Protein AF-A0A963YZI9-F1 (afdb_monomer)

Secondary structure (DSSP, 8-state):
--HHHHHHHHHHHHHHHHHHHHHHHHHGGG---TTHHHHHHHHHHHHHHHHHHHHHHHHHHHHSPPPPHHHHHHHHHHHHHHHHHHHHHHHHH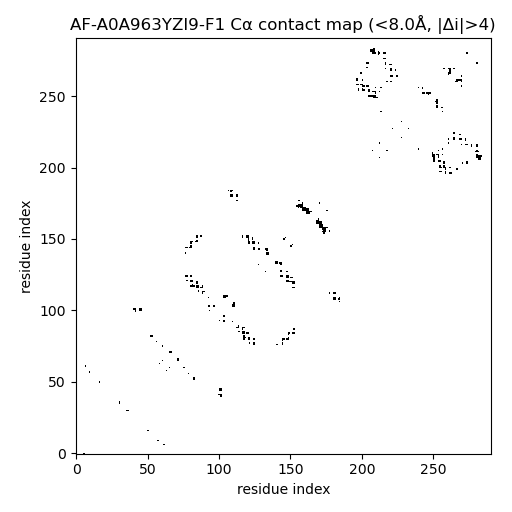HHH-TT-GGGGGT-HHHHHHHHHHHHHHHHHHHHHHHTTTTTTSTTHHHHHHHHHHHHHHHHHT---EEEEETTEEEEESHHHHHHHHHHHHHHHHHHHHHHHHHHHHHHHSTTB-HHHHHHHHHHHHHHT-S---HHHHHHHHHHHHHHHTT-S-HHHHHHHHHHHHHHHH-HHHHHHHHHHHGGGGBPPPPPPTT-

pLDDT: mean 76.24, std 16.88, range [42.25, 95.94]

Structure (mmCIF, N/CA/C/O backbone):
data_AF-A0A963YZI9-F1
#
_entry.id   AF-A0A963YZI9-F1
#
loop_
_atom_site.group_PDB
_atom_site.id
_atom_site.type_symbol
_atom_site.label_atom_id
_atom_site.label_alt_id
_atom_site.label_comp_id
_atom_site.label_asym_id
_atom_site.label_entity_id
_atom_site.label_seq_id
_atom_site.pdbx_PDB_ins_code
_atom_site.Cartn_x
_atom_site.Cartn_y
_atom_site.Cartn_z
_atom_site.occupancy
_atom_site.B_iso_or_equiv
_atom_site.auth_seq_id
_atom_site.auth_comp_id
_atom_site.auth_asym_id
_atom_site.auth_atom_id
_atom_site.pdbx_PDB_model_num
ATOM 1 N N . MET A 1 1 ? 23.535 -21.291 -26.832 1.00 52.25 1 MET A N 1
ATOM 2 C CA . MET A 1 1 ? 22.610 -22.243 -26.197 1.00 52.25 1 MET A CA 1
ATOM 3 C C . MET A 1 1 ? 21.607 -22.722 -27.226 1.00 52.25 1 MET A C 1
ATOM 5 O O . MET A 1 1 ? 21.066 -21.888 -27.944 1.00 52.25 1 MET A O 1
ATOM 9 N N . THR A 1 2 ? 21.396 -24.029 -27.349 1.00 63.41 2 THR A N 1
ATOM 10 C CA . THR A 1 2 ? 20.348 -24.576 -28.233 1.00 63.41 2 THR A CA 1
ATOM 11 C C . THR A 1 2 ? 18.959 -24.310 -27.634 1.00 63.41 2 THR A C 1
ATOM 13 O O . THR A 1 2 ? 18.832 -24.149 -26.420 1.00 63.41 2 THR A O 1
ATOM 16 N N . ASN A 1 3 ? 17.896 -24.283 -28.451 1.00 44.56 3 ASN A N 1
ATOM 17 C CA . ASN A 1 3 ? 16.508 -24.136 -27.964 1.00 44.56 3 ASN A CA 1
ATOM 18 C C . ASN A 1 3 ? 16.159 -25.162 -26.865 1.00 44.56 3 ASN A C 1
ATOM 20 O O . ASN A 1 3 ? 15.345 -24.889 -25.986 1.00 44.56 3 ASN A O 1
ATOM 24 N N . PHE A 1 4 ? 16.827 -26.318 -26.885 1.00 45.19 4 PHE A N 1
ATOM 25 C CA . PHE A 1 4 ? 16.718 -27.362 -25.875 1.00 45.19 4 PHE A CA 1
ATOM 26 C C . PHE A 1 4 ? 17.306 -26.956 -24.513 1.00 45.19 4 PHE A C 1
ATOM 28 O O . PHE A 1 4 ? 16.695 -27.223 -23.485 1.00 45.19 4 PHE A O 1
ATOM 35 N N . GLU A 1 5 ? 18.445 -26.263 -24.481 1.00 44.66 5 GLU A N 1
ATOM 36 C CA . GLU A 1 5 ? 19.080 -25.808 -23.232 1.00 44.66 5 GLU A CA 1
ATOM 37 C C . GLU A 1 5 ? 18.275 -24.695 -22.551 1.00 44.66 5 GLU A C 1
ATOM 39 O O . GLU A 1 5 ? 18.175 -24.663 -21.326 1.00 44.66 5 GLU A O 1
ATOM 44 N N . ILE A 1 6 ? 17.640 -23.825 -23.343 1.00 47.59 6 ILE A N 1
ATOM 45 C CA . ILE A 1 6 ? 16.744 -22.773 -22.840 1.00 47.59 6 ILE A CA 1
ATOM 46 C C . ILE A 1 6 ? 15.467 -23.399 -22.263 1.00 47.59 6 ILE A C 1
ATOM 48 O O . ILE A 1 6 ? 15.043 -23.041 -21.163 1.00 47.59 6 ILE A O 1
ATOM 52 N N . ALA A 1 7 ? 14.887 -24.383 -22.958 1.00 44.69 7 ALA A N 1
ATOM 53 C CA . ALA A 1 7 ? 13.736 -25.134 -22.462 1.00 44.69 7 ALA A CA 1
ATOM 54 C C . ALA A 1 7 ? 14.075 -25.932 -21.189 1.00 44.69 7 ALA A C 1
ATOM 56 O O . ALA A 1 7 ? 13.297 -25.933 -20.238 1.00 44.69 7 ALA A O 1
ATOM 57 N N . ALA A 1 8 ? 15.255 -26.553 -21.127 1.00 46.53 8 ALA A N 1
ATOM 58 C CA . ALA A 1 8 ? 15.715 -27.290 -19.953 1.00 46.53 8 ALA A CA 1
ATOM 59 C C . ALA A 1 8 ? 15.934 -26.370 -18.742 1.00 46.53 8 ALA A C 1
ATOM 61 O O . ALA A 1 8 ? 15.508 -26.708 -17.639 1.00 46.53 8 ALA A O 1
ATOM 62 N N . ALA A 1 9 ? 16.521 -25.185 -18.939 1.00 47.72 9 ALA A N 1
ATOM 63 C CA . ALA A 1 9 ? 16.686 -24.189 -17.880 1.00 47.72 9 ALA A CA 1
ATOM 64 C C . ALA A 1 9 ? 15.335 -23.656 -17.368 1.00 47.72 9 ALA A C 1
ATOM 66 O O . ALA A 1 9 ? 15.150 -23.500 -16.161 1.00 47.72 9 ALA A O 1
ATOM 67 N N . ALA A 1 10 ? 14.368 -23.446 -18.266 1.00 46.09 10 ALA A N 1
ATOM 68 C CA . ALA A 1 10 ? 13.007 -23.043 -17.915 1.00 46.09 10 ALA A CA 1
ATOM 69 C C . ALA A 1 10 ? 12.256 -24.128 -17.123 1.00 46.09 10 ALA A C 1
ATOM 71 O O . ALA A 1 10 ? 11.628 -23.830 -16.106 1.00 46.09 10 ALA A O 1
ATOM 72 N N . VAL A 1 11 ? 12.363 -25.395 -17.537 1.00 48.44 11 VAL A N 1
ATOM 73 C CA . VAL A 1 11 ? 11.791 -26.540 -16.808 1.00 48.44 11 VAL A CA 1
ATOM 74 C C . VAL A 1 11 ? 12.465 -26.706 -15.445 1.00 48.44 11 VAL A C 1
ATOM 76 O O . VAL A 1 11 ? 11.791 -26.967 -14.454 1.00 48.44 11 VAL A O 1
ATOM 79 N N . PHE A 1 12 ? 13.776 -26.499 -15.355 1.00 49.84 12 PHE A N 1
ATOM 80 C CA . PHE A 1 12 ? 14.505 -26.574 -14.092 1.00 49.84 12 PHE A CA 1
ATOM 81 C C . PHE A 1 12 ? 14.093 -25.457 -13.121 1.00 49.84 12 PHE A C 1
ATOM 83 O O . PHE A 1 12 ? 13.825 -25.725 -11.950 1.00 49.84 12 PHE A O 1
ATOM 90 N N . ALA A 1 13 ? 13.939 -24.224 -13.612 1.00 50.06 13 ALA A N 1
ATOM 91 C CA . ALA A 1 13 ? 13.401 -23.110 -12.834 1.00 50.06 13 ALA A CA 1
ATOM 92 C C . ALA A 1 13 ? 11.950 -23.368 -12.377 1.00 50.06 13 ALA A C 1
ATOM 94 O O . ALA A 1 13 ? 11.611 -23.081 -11.228 1.00 50.06 13 ALA A O 1
ATOM 95 N N . PHE A 1 14 ? 11.116 -23.979 -13.231 1.00 50.28 14 PHE A N 1
ATOM 96 C CA . PHE A 1 14 ? 9.763 -24.425 -12.879 1.00 50.28 14 PHE A CA 1
ATOM 97 C C . PHE A 1 14 ? 9.775 -25.481 -11.770 1.00 50.28 14 PHE A C 1
ATOM 99 O O . PHE A 1 14 ? 9.027 -25.356 -10.804 1.00 50.28 14 PHE A O 1
ATOM 106 N N . LEU A 1 15 ? 10.645 -26.490 -11.862 1.00 51.47 15 LEU A N 1
ATOM 107 C CA . LEU A 1 15 ? 10.755 -27.542 -10.851 1.00 51.47 15 LEU A CA 1
ATOM 108 C C . LEU A 1 15 ? 11.268 -27.001 -9.512 1.00 51.47 15 LEU A C 1
ATOM 110 O O . LEU A 1 15 ? 10.784 -27.435 -8.472 1.00 51.47 15 LEU A O 1
ATOM 114 N N . ILE A 1 16 ? 12.174 -26.018 -9.518 1.00 56.56 16 ILE A N 1
ATOM 115 C CA . ILE A 1 16 ? 12.614 -25.320 -8.299 1.00 56.56 16 ILE A CA 1
ATOM 116 C C . ILE A 1 16 ? 11.468 -24.500 -7.699 1.00 56.56 16 ILE A C 1
ATOM 118 O O . ILE A 1 16 ? 11.222 -24.596 -6.499 1.00 56.56 16 ILE A O 1
ATOM 122 N N . GLY A 1 17 ? 10.736 -23.731 -8.512 1.00 51.78 17 GLY A N 1
ATOM 123 C CA . GLY A 1 17 ? 9.579 -22.956 -8.054 1.00 51.78 17 GLY A CA 1
ATOM 124 C C . GLY A 1 17 ? 8.466 -23.843 -7.488 1.00 51.78 17 GLY A C 1
ATOM 125 O O . GLY A 1 17 ? 7.941 -23.570 -6.409 1.00 51.78 17 GLY A O 1
ATOM 126 N N . LEU A 1 18 ? 8.165 -24.955 -8.163 1.00 48.81 18 LEU A N 1
ATOM 127 C CA . LEU A 1 18 ? 7.199 -25.957 -7.720 1.00 48.81 18 LEU A CA 1
ATOM 128 C C . LEU A 1 18 ? 7.673 -26.676 -6.452 1.00 48.81 18 LEU A C 1
ATOM 130 O O . LEU A 1 18 ? 6.875 -26.918 -5.553 1.00 48.81 18 LEU A O 1
ATOM 134 N N . TRP A 1 19 ? 8.965 -26.986 -6.336 1.00 56.91 19 TRP A N 1
ATOM 135 C CA . TRP A 1 19 ? 9.535 -27.587 -5.132 1.00 56.91 19 TRP A CA 1
ATOM 136 C C . TRP A 1 19 ? 9.486 -26.625 -3.942 1.00 56.91 19 TRP A C 1
ATOM 138 O O . TRP A 1 19 ? 9.043 -27.023 -2.869 1.00 56.91 19 TRP A O 1
ATOM 148 N N . LEU A 1 20 ? 9.837 -25.349 -4.125 1.00 54.56 20 LEU A N 1
ATOM 149 C CA . LEU A 1 20 ? 9.702 -24.315 -3.092 1.00 54.56 20 LEU A CA 1
ATOM 150 C C . LEU A 1 20 ? 8.236 -24.127 -2.672 1.00 54.56 20 LEU A C 1
ATOM 152 O O . LEU A 1 20 ? 7.949 -24.020 -1.479 1.00 54.56 20 LEU A O 1
ATOM 156 N N . PHE A 1 21 ? 7.304 -24.172 -3.628 1.00 52.94 21 PHE A N 1
ATOM 157 C CA . PHE A 1 21 ? 5.864 -24.160 -3.373 1.00 52.94 21 PHE A CA 1
ATOM 158 C C . PHE A 1 21 ? 5.408 -25.387 -2.569 1.00 52.94 21 PHE A C 1
ATOM 160 O O . PHE A 1 21 ? 4.720 -25.244 -1.562 1.00 52.94 21 PHE A O 1
ATOM 167 N N . LEU A 1 22 ? 5.833 -26.593 -2.953 1.00 51.97 22 LEU A N 1
ATOM 168 C CA . LEU A 1 22 ? 5.475 -27.836 -2.265 1.00 51.97 22 LEU A CA 1
ATOM 169 C C . LEU A 1 22 ? 6.119 -27.945 -0.876 1.00 51.97 22 LEU A C 1
ATOM 171 O O . LEU A 1 22 ? 5.493 -28.455 0.049 1.00 51.97 22 LEU A O 1
ATOM 175 N N . VAL A 1 23 ? 7.339 -27.437 -0.689 1.00 56.25 23 VAL A N 1
ATOM 176 C CA . VAL A 1 23 ? 8.009 -27.347 0.619 1.00 56.25 23 VAL A CA 1
ATOM 177 C C . VAL A 1 23 ? 7.305 -26.329 1.521 1.00 56.25 23 VAL A C 1
ATOM 179 O O . VAL A 1 23 ? 7.098 -26.605 2.705 1.00 56.25 23 VAL A O 1
ATOM 182 N N . SER A 1 24 ? 6.867 -25.196 0.965 1.00 50.25 24 SER A N 1
ATOM 183 C CA . SER A 1 24 ? 6.023 -24.217 1.662 1.00 50.25 24 SER A CA 1
ATOM 184 C C . SER A 1 24 ? 4.669 -24.828 2.062 1.00 50.25 24 SER A C 1
ATOM 186 O O . SER A 1 24 ? 4.262 -24.727 3.218 1.00 50.25 24 SER A O 1
ATOM 188 N N . MET A 1 25 ? 4.039 -25.590 1.161 1.00 44.94 25 MET A N 1
ATOM 189 C CA . MET A 1 25 ? 2.805 -26.345 1.416 1.00 44.94 25 MET A CA 1
ATOM 190 C C . MET A 1 25 ? 2.993 -27.495 2.416 1.00 44.94 25 MET A C 1
ATOM 192 O O . MET A 1 25 ? 2.074 -27.820 3.154 1.00 44.94 25 MET A O 1
ATOM 196 N N . ARG A 1 26 ? 4.169 -28.125 2.506 1.00 46.69 26 ARG A N 1
ATOM 197 C CA . ARG A 1 26 ? 4.417 -29.191 3.495 1.00 46.69 26 ARG A CA 1
ATOM 198 C C . ARG A 1 26 ? 4.630 -28.631 4.904 1.00 46.69 26 ARG A C 1
ATOM 200 O O . ARG A 1 26 ? 4.239 -29.278 5.872 1.00 46.69 26 ARG A O 1
ATOM 207 N N . ARG A 1 27 ? 5.178 -27.414 5.028 1.00 49.16 27 ARG A N 1
ATOM 208 C CA . ARG A 1 27 ? 5.215 -26.655 6.297 1.00 49.16 27 ARG A CA 1
ATOM 209 C C . ARG A 1 27 ? 3.819 -26.226 6.781 1.00 49.16 27 ARG A C 1
ATOM 211 O O . ARG A 1 27 ? 3.637 -26.032 7.977 1.00 49.16 27 ARG A O 1
ATOM 218 N N . TRP A 1 28 ? 2.832 -26.168 5.884 1.00 43.91 28 TRP A N 1
ATOM 219 C CA . TRP A 1 28 ? 1.429 -25.825 6.157 1.00 43.91 28 TRP A CA 1
ATOM 220 C C . TRP A 1 28 ? 0.705 -26.818 7.086 1.00 43.91 28 TRP A C 1
ATOM 222 O O . TRP A 1 28 ? -0.196 -26.422 7.815 1.00 43.91 28 TRP A O 1
ATOM 232 N N . HIS A 1 29 ? 1.101 -28.098 7.115 1.00 47.50 29 HIS A N 1
ATOM 233 C CA . HIS A 1 29 ? 0.463 -29.116 7.971 1.00 47.50 29 HIS A CA 1
ATOM 234 C C . HIS A 1 29 ? 0.835 -29.032 9.465 1.00 47.50 29 HIS A C 1
ATOM 236 O O . HIS A 1 29 ? 0.306 -29.806 10.258 1.00 47.50 29 HIS A O 1
ATOM 242 N N . GLY A 1 30 ? 1.712 -28.101 9.863 1.00 48.16 30 GLY A N 1
ATOM 243 C CA . GLY A 1 30 ? 2.109 -27.897 11.263 1.00 48.16 30 GLY A CA 1
ATOM 244 C C . GLY A 1 30 ? 1.609 -26.602 11.915 1.00 48.16 30 GLY A C 1
ATOM 245 O O . GLY A 1 30 ? 1.888 -26.393 13.090 1.00 48.16 30 GLY A O 1
ATOM 246 N N . MET A 1 31 ? 0.912 -25.723 11.186 1.00 47.91 31 MET A N 1
ATOM 247 C CA . MET A 1 31 ? 0.528 -24.389 11.674 1.00 47.91 31 MET A CA 1
ATOM 248 C C . MET A 1 31 ? -0.960 -24.341 12.036 1.00 47.91 31 MET A C 1
ATOM 250 O O . MET A 1 31 ? -1.825 -24.418 11.168 1.00 47.91 31 MET A O 1
ATOM 254 N N . THR A 1 32 ? -1.258 -24.222 13.331 1.00 48.47 32 THR A N 1
ATOM 255 C CA . THR A 1 32 ? -2.627 -24.190 13.880 1.00 48.47 32 THR A CA 1
ATOM 256 C C . THR A 1 32 ? -3.177 -22.780 14.105 1.00 48.47 32 THR A C 1
ATOM 258 O O . THR A 1 32 ? -4.309 -22.656 14.567 1.00 48.47 32 THR A O 1
ATOM 261 N N . ASP A 1 33 ? -2.410 -21.729 13.794 1.00 50.69 33 ASP A N 1
ATOM 262 C CA . ASP A 1 33 ? -2.781 -20.345 14.102 1.00 50.69 33 ASP A CA 1
ATOM 263 C C . ASP A 1 33 ? -3.121 -19.513 12.853 1.00 50.69 33 ASP A C 1
ATOM 265 O O . ASP A 1 33 ? -2.478 -19.610 11.805 1.00 50.69 33 ASP A O 1
ATOM 269 N N . ILE A 1 34 ? -4.183 -18.710 12.956 1.00 49.75 34 ILE A N 1
ATOM 270 C CA . ILE A 1 34 ? -4.850 -18.039 11.820 1.00 49.75 34 ILE A CA 1
ATOM 271 C C . ILE A 1 34 ? -4.047 -16.822 11.318 1.00 49.75 34 ILE A C 1
ATOM 273 O O . ILE A 1 34 ? -4.152 -16.457 10.142 1.00 49.75 34 ILE A O 1
ATOM 277 N N . ASP A 1 35 ? -3.194 -16.250 12.170 1.00 45.75 35 ASP A N 1
ATOM 278 C CA . ASP A 1 35 ? -2.425 -15.033 11.880 1.00 45.75 35 ASP A CA 1
ATOM 279 C C . ASP A 1 35 ? -1.174 -15.300 11.042 1.00 45.75 35 ASP A C 1
ATOM 281 O O . ASP A 1 35 ? -0.926 -14.582 10.067 1.00 45.75 35 ASP A O 1
ATOM 285 N N . ASP A 1 36 ? -0.482 -16.411 11.310 1.00 44.78 36 ASP A N 1
ATOM 286 C CA . ASP A 1 36 ? 0.616 -16.919 10.473 1.00 44.78 36 ASP A CA 1
ATOM 287 C C . ASP A 1 36 ? 0.113 -17.240 9.053 1.00 44.78 36 ASP A C 1
ATOM 289 O O . ASP A 1 36 ? 0.781 -17.013 8.041 1.00 44.78 36 ASP A O 1
ATOM 293 N N . LEU A 1 37 ? -1.151 -17.666 8.966 1.00 45.31 37 LEU A N 1
ATOM 294 C CA . LEU A 1 37 ? -1.849 -17.947 7.721 1.00 45.31 37 LEU A CA 1
ATOM 295 C C . LEU A 1 37 ? -2.072 -16.690 6.862 1.00 45.31 37 LEU A C 1
ATOM 297 O O . LEU A 1 37 ? -2.157 -16.815 5.643 1.00 45.31 37 LEU A O 1
ATOM 301 N N . SER A 1 38 ? -2.202 -15.494 7.446 1.00 44.09 38 SER A N 1
ATOM 302 C CA . SER A 1 38 ? -2.520 -14.259 6.706 1.00 44.09 38 SER A CA 1
ATOM 303 C C . SER A 1 38 ? -1.277 -13.593 6.101 1.00 44.09 38 SER A C 1
ATOM 305 O O . SER A 1 38 ? -1.285 -13.233 4.919 1.00 44.09 38 SER A O 1
ATOM 307 N N . MET A 1 39 ? -0.177 -13.545 6.862 1.00 42.25 39 MET A N 1
ATOM 308 C CA . MET A 1 39 ? 1.108 -12.990 6.427 1.00 42.25 39 MET A CA 1
ATOM 309 C C . MET A 1 39 ? 1.776 -13.890 5.374 1.00 42.25 39 MET A C 1
ATOM 311 O O . MET A 1 39 ? 2.269 -13.398 4.355 1.00 42.25 39 MET A O 1
ATOM 315 N N . HIS A 1 40 ? 1.708 -15.221 5.538 1.00 46.09 40 HIS A N 1
ATOM 316 C CA . HIS A 1 40 ? 2.182 -16.158 4.514 1.00 46.09 40 HIS A CA 1
ATOM 317 C C . HIS A 1 40 ? 1.305 -16.169 3.258 1.00 46.09 40 HIS A C 1
ATOM 319 O O . HIS A 1 40 ? 1.852 -16.265 2.166 1.00 46.09 40 HIS A O 1
ATOM 325 N N . LYS A 1 41 ? -0.022 -15.999 3.343 1.00 45.34 41 LYS A N 1
ATOM 326 C CA . LYS A 1 41 ? -0.881 -15.912 2.141 1.00 45.34 41 LYS A CA 1
ATOM 327 C C . LYS A 1 41 ? -0.564 -14.699 1.270 1.00 45.34 41 LYS A C 1
ATOM 329 O O . LYS A 1 41 ? -0.647 -14.807 0.050 1.00 45.34 41 LYS A O 1
ATOM 334 N N . GLY A 1 42 ? -0.183 -13.571 1.870 1.00 44.25 42 GLY A N 1
ATOM 335 C CA . GLY A 1 42 ? 0.244 -12.383 1.129 1.00 44.25 42 GLY A CA 1
ATOM 336 C C . GLY A 1 42 ? 1.574 -12.584 0.403 1.00 44.25 42 GLY A C 1
ATOM 337 O O . GLY A 1 42 ? 1.671 -12.301 -0.791 1.00 44.25 42 GLY A O 1
ATOM 338 N N . LEU A 1 43 ? 2.566 -13.152 1.095 1.00 46.03 43 LEU A N 1
ATOM 339 C CA . LEU A 1 43 ? 3.879 -13.457 0.520 1.00 46.03 43 LEU A CA 1
ATOM 340 C C . LEU A 1 43 ? 3.791 -14.553 -0.557 1.00 46.03 43 LEU A C 1
ATOM 342 O O . LEU A 1 43 ? 4.373 -14.421 -1.630 1.00 46.03 43 LEU A O 1
ATOM 346 N N . VAL A 1 44 ? 3.009 -15.606 -0.299 1.00 52.47 44 VAL A N 1
ATOM 347 C CA . VAL A 1 44 ? 2.740 -16.697 -1.245 1.00 52.47 44 VAL A CA 1
ATOM 348 C C . VAL A 1 44 ? 1.934 -16.184 -2.433 1.00 52.47 44 VAL A C 1
ATOM 350 O O . VAL A 1 44 ? 2.262 -16.532 -3.558 1.00 52.47 44 VAL A O 1
ATOM 353 N N . GLY A 1 45 ? 0.943 -15.311 -2.237 1.00 49.56 45 GLY A N 1
ATOM 354 C CA . GLY A 1 45 ? 0.180 -14.692 -3.325 1.00 49.56 45 GLY A CA 1
ATOM 355 C C . GLY A 1 45 ? 1.051 -13.825 -4.237 1.00 49.56 45 GLY A C 1
ATOM 356 O O . GLY A 1 45 ? 0.995 -13.976 -5.455 1.00 49.56 45 GLY A O 1
ATOM 357 N N . ALA A 1 46 ? 1.918 -12.986 -3.661 1.00 48.25 46 ALA A N 1
ATOM 358 C CA . ALA A 1 46 ? 2.873 -12.171 -4.412 1.00 48.25 46 ALA A CA 1
ATOM 359 C C . ALA A 1 46 ? 3.915 -13.028 -5.152 1.00 48.25 46 ALA A C 1
ATOM 361 O O . ALA A 1 46 ? 4.182 -12.796 -6.332 1.00 48.25 46 ALA A O 1
ATOM 362 N N . ALA A 1 47 ? 4.458 -14.060 -4.498 1.00 50.97 47 ALA A N 1
ATOM 363 C CA . ALA A 1 47 ? 5.383 -15.005 -5.120 1.00 50.97 47 ALA A CA 1
ATOM 364 C C . ALA A 1 47 ? 4.708 -15.815 -6.239 1.00 50.97 47 ALA A C 1
ATOM 366 O O . ALA A 1 47 ? 5.314 -16.035 -7.283 1.00 50.97 47 ALA A O 1
ATOM 367 N N . THR A 1 48 ? 3.441 -16.199 -6.063 1.00 52.19 48 THR A N 1
ATOM 368 C CA . THR A 1 48 ? 2.658 -16.948 -7.059 1.00 52.19 48 THR A CA 1
ATOM 369 C C . THR A 1 48 ? 2.316 -16.070 -8.257 1.00 52.19 48 THR A C 1
ATOM 371 O O . THR A 1 48 ? 2.474 -16.514 -9.386 1.00 52.19 48 THR A O 1
ATOM 374 N N . LEU A 1 49 ? 1.918 -14.812 -8.049 1.00 50.16 49 LEU A N 1
ATOM 375 C CA . LEU A 1 49 ? 1.657 -13.876 -9.144 1.00 50.16 49 LEU A CA 1
ATOM 376 C C . LEU A 1 49 ? 2.941 -13.563 -9.918 1.00 50.16 49 LEU A C 1
ATOM 378 O O . LEU A 1 49 ? 2.946 -13.603 -11.144 1.00 50.16 49 LEU A O 1
ATOM 382 N N . THR A 1 50 ? 4.047 -13.336 -9.205 1.00 49.78 50 THR A N 1
ATOM 383 C CA . THR A 1 50 ? 5.369 -13.146 -9.817 1.00 49.78 50 THR A CA 1
ATOM 384 C C . THR A 1 50 ? 5.769 -14.384 -10.618 1.00 49.78 50 THR A C 1
ATOM 386 O O . THR A 1 50 ? 6.185 -14.261 -11.766 1.00 49.78 50 THR A O 1
ATOM 389 N N . ALA A 1 51 ? 5.564 -15.585 -10.073 1.00 54.53 51 ALA A N 1
ATOM 390 C CA . ALA A 1 51 ? 5.819 -16.838 -10.775 1.00 54.53 51 ALA A CA 1
ATOM 391 C C . ALA A 1 51 ? 4.904 -17.028 -11.996 1.00 54.53 51 ALA A C 1
ATOM 393 O O . ALA A 1 51 ? 5.387 -17.480 -13.025 1.00 54.53 51 ALA A O 1
ATOM 394 N N . ILE A 1 52 ? 3.622 -16.651 -11.927 1.00 58.16 52 ILE A N 1
ATOM 395 C CA . ILE A 1 52 ? 2.672 -16.720 -13.051 1.00 58.16 52 ILE A CA 1
ATOM 396 C C . ILE A 1 52 ? 3.050 -15.726 -14.151 1.00 58.16 52 ILE A C 1
ATOM 398 O O . ILE A 1 52 ? 2.999 -16.085 -15.322 1.00 58.16 52 ILE A O 1
ATOM 402 N N . VAL A 1 53 ? 3.466 -14.505 -13.807 1.00 54.00 53 VAL A N 1
ATOM 403 C CA . VAL A 1 53 ? 3.934 -13.509 -14.785 1.00 54.00 53 VAL A CA 1
ATOM 404 C C . VAL A 1 53 ? 5.237 -13.974 -15.439 1.00 54.00 53 VAL A C 1
ATOM 406 O O . VAL A 1 53 ? 5.355 -13.926 -16.662 1.00 54.00 53 VAL A O 1
ATOM 409 N N . LEU A 1 54 ? 6.180 -14.505 -14.653 1.00 53.53 54 LEU A N 1
ATOM 410 C CA . LEU A 1 54 ? 7.417 -15.100 -15.166 1.00 53.53 54 LEU A CA 1
ATOM 411 C C . LEU A 1 54 ? 7.139 -16.332 -16.048 1.00 53.53 54 LEU A C 1
ATOM 413 O O . LEU A 1 54 ? 7.746 -16.475 -17.104 1.00 53.53 54 LEU A O 1
ATOM 417 N N . LEU A 1 55 ? 6.189 -17.194 -15.674 1.00 55.12 55 LEU A N 1
ATOM 418 C CA . LEU A 1 55 ? 5.764 -18.360 -16.461 1.00 55.12 55 LEU A CA 1
ATOM 419 C C . LEU A 1 55 ? 5.022 -17.964 -17.736 1.00 55.12 55 LEU A C 1
ATOM 421 O O . LEU A 1 55 ? 5.258 -18.562 -18.780 1.00 55.12 55 LEU A O 1
ATOM 425 N N . GLY A 1 56 ? 4.157 -16.953 -17.669 1.00 54.19 56 GLY A N 1
ATOM 426 C CA . GLY A 1 56 ? 3.473 -16.381 -18.824 1.00 54.19 56 GLY A CA 1
ATOM 427 C C . GLY A 1 56 ? 4.473 -15.790 -19.812 1.00 54.19 56 GLY A C 1
ATOM 428 O O . GLY A 1 56 ? 4.361 -16.031 -21.006 1.00 54.19 56 GLY A O 1
ATOM 429 N N . MET A 1 57 ? 5.516 -15.119 -19.320 1.00 54.47 57 MET A N 1
ATOM 430 C CA . MET A 1 57 ? 6.626 -14.634 -20.141 1.00 54.47 57 MET A CA 1
ATOM 431 C C . MET A 1 57 ? 7.451 -15.735 -20.779 1.00 54.47 57 MET A C 1
ATOM 433 O O . MET A 1 57 ? 7.733 -15.662 -21.969 1.00 54.47 57 MET A O 1
ATOM 437 N N . VAL A 1 58 ? 7.847 -16.745 -20.003 1.00 53.75 58 VAL A N 1
ATOM 438 C CA . VAL A 1 58 ? 8.568 -17.907 -20.533 1.00 53.75 58 VAL A CA 1
ATOM 439 C C . VAL A 1 58 ? 7.696 -18.613 -21.566 1.00 53.75 58 VAL A C 1
ATOM 441 O O . VAL A 1 58 ? 8.182 -18.966 -22.632 1.00 53.75 58 VAL A O 1
ATOM 444 N N . GLY A 1 59 ? 6.395 -18.742 -21.309 1.00 52.12 59 GLY A N 1
ATOM 445 C CA . GLY A 1 59 ? 5.445 -19.310 -22.252 1.00 52.12 59 GLY A CA 1
ATOM 446 C C . GLY A 1 59 ? 5.324 -18.482 -23.533 1.00 52.12 59 GLY A C 1
ATOM 447 O O . GLY A 1 59 ? 5.354 -19.031 -24.627 1.00 52.12 59 GLY A O 1
ATOM 448 N N . VAL A 1 60 ? 5.280 -17.158 -23.421 1.00 50.53 60 VAL A N 1
ATOM 449 C CA . VAL A 1 60 ? 5.263 -16.235 -24.560 1.00 50.53 60 VAL A CA 1
ATOM 450 C C . VAL A 1 60 ? 6.586 -16.299 -25.341 1.00 50.53 60 VAL A C 1
ATOM 452 O O . VAL A 1 60 ? 6.560 -16.357 -26.564 1.00 50.53 60 VAL A O 1
ATOM 455 N N . LEU A 1 61 ? 7.736 -16.404 -24.674 1.00 51.69 61 LEU A N 1
ATOM 456 C CA . LEU A 1 61 ? 9.057 -16.550 -25.303 1.00 51.69 61 LEU A CA 1
ATOM 457 C C . LEU A 1 61 ? 9.289 -17.921 -25.954 1.00 51.69 61 LEU A C 1
ATOM 459 O O . LEU A 1 61 ? 10.064 -18.008 -26.903 1.00 51.69 61 LEU A O 1
ATOM 463 N N . VAL A 1 62 ? 8.656 -18.980 -25.443 1.00 54.62 62 VAL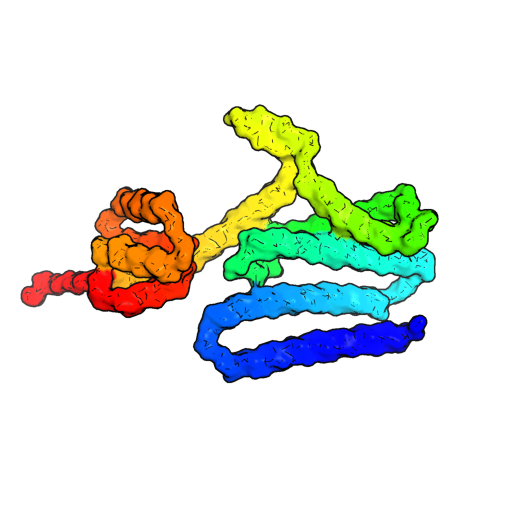 A N 1
ATOM 464 C CA . VAL A 1 62 ? 8.853 -20.370 -25.893 1.00 54.62 62 VAL A CA 1
ATOM 465 C C . VAL A 1 62 ? 7.801 -20.805 -26.916 1.00 54.62 62 VAL A C 1
ATOM 467 O O . VAL A 1 62 ? 8.140 -21.522 -27.855 1.00 54.62 62 VAL A O 1
ATOM 470 N N . PHE A 1 63 ? 6.541 -20.388 -26.755 1.00 50.78 63 PHE A N 1
ATOM 471 C CA . PHE A 1 63 ? 5.406 -20.897 -27.535 1.00 50.78 63 PHE A CA 1
ATOM 472 C C . PHE A 1 63 ? 4.846 -19.913 -28.567 1.00 50.78 63 PHE A C 1
ATOM 474 O O . PHE A 1 63 ? 4.039 -20.336 -29.396 1.00 50.78 63 PHE A O 1
ATOM 481 N N . THR A 1 64 ? 5.249 -18.634 -28.573 1.00 48.16 64 THR A N 1
ATOM 482 C CA . THR A 1 64 ? 4.939 -17.782 -29.733 1.00 48.16 64 THR A CA 1
ATOM 483 C C . THR A 1 64 ? 5.863 -18.149 -30.898 1.00 48.16 64 THR A C 1
ATOM 485 O O . THR A 1 64 ? 7.053 -18.408 -30.677 1.00 48.16 64 THR A O 1
ATOM 488 N N . PRO A 1 65 ? 5.340 -18.226 -32.139 1.00 53.25 65 PRO A N 1
ATOM 489 C CA . PRO A 1 65 ? 6.174 -18.395 -33.321 1.00 53.25 65 PRO A CA 1
ATOM 490 C C . PRO A 1 65 ? 7.253 -17.319 -33.296 1.00 53.25 65 PRO A C 1
ATOM 492 O O . PRO A 1 65 ? 6.926 -16.134 -33.247 1.00 53.25 65 PRO A O 1
ATOM 495 N N . GLN A 1 66 ? 8.522 -17.735 -33.261 1.00 53.59 66 GLN A N 1
ATOM 496 C CA . GLN A 1 66 ? 9.627 -16.787 -33.181 1.00 53.59 66 GLN A CA 1
ATOM 497 C C . GLN A 1 66 ? 9.510 -15.846 -34.381 1.00 53.59 66 GLN A C 1
ATOM 499 O O . GLN A 1 66 ? 9.497 -16.331 -35.520 1.00 53.59 66 GLN A O 1
ATOM 504 N N . PRO A 1 67 ? 9.399 -14.529 -34.154 1.00 55.66 67 PRO A N 1
ATOM 505 C CA . PRO A 1 67 ? 9.425 -13.595 -35.256 1.00 55.66 67 PRO A CA 1
ATOM 506 C C . PRO A 1 67 ? 10.804 -13.689 -35.939 1.00 55.66 67 PRO A C 1
ATOM 508 O O . PRO A 1 67 ? 11.746 -14.264 -35.372 1.00 55.66 67 PRO A O 1
ATOM 511 N N . PRO A 1 68 ? 10.950 -13.177 -37.171 1.00 61.84 68 PRO A N 1
ATOM 512 C CA . PRO A 1 68 ? 12.239 -13.141 -37.857 1.00 61.84 68 PRO A CA 1
ATOM 513 C C . PRO A 1 68 ? 13.339 -12.610 -36.924 1.00 61.84 68 PRO A C 1
ATOM 515 O O . PRO A 1 68 ? 13.063 -11.765 -36.078 1.00 61.84 68 PRO A O 1
ATOM 518 N N . LEU A 1 69 ? 14.589 -13.070 -37.073 1.00 57.41 69 LEU A N 1
ATOM 519 C CA . LEU A 1 69 ? 15.704 -12.727 -36.164 1.00 57.41 69 LEU A CA 1
ATOM 520 C C . LEU A 1 69 ? 15.823 -11.220 -35.853 1.00 57.41 69 LEU A C 1
ATOM 522 O O . LEU A 1 69 ? 16.205 -10.872 -34.745 1.00 57.41 69 LEU A O 1
ATOM 526 N N . ALA A 1 70 ? 15.443 -10.348 -36.792 1.00 61.03 70 ALA A N 1
ATOM 527 C CA . ALA A 1 70 ? 15.443 -8.892 -36.628 1.00 61.03 70 ALA A CA 1
ATOM 528 C C . ALA A 1 70 ? 14.392 -8.339 -35.636 1.00 61.03 70 ALA A C 1
ATOM 530 O O . ALA A 1 70 ? 14.541 -7.225 -35.148 1.00 61.03 70 ALA A O 1
ATOM 531 N N . GLU A 1 71 ? 13.329 -9.086 -35.337 1.00 65.94 71 GLU A N 1
ATOM 532 C CA . GLU A 1 71 ? 12.216 -8.674 -34.465 1.00 65.94 71 GLU A CA 1
ATOM 533 C C . GLU A 1 71 ? 12.261 -9.344 -33.079 1.00 65.94 71 GLU A C 1
ATOM 535 O O . GLU A 1 71 ? 11.561 -8.932 -32.150 1.00 65.94 71 GLU A O 1
ATOM 540 N N . ARG A 1 72 ? 13.107 -10.367 -32.914 1.00 69.69 72 ARG A N 1
ATOM 541 C CA . ARG A 1 72 ? 13.225 -11.149 -31.675 1.00 69.69 72 ARG A CA 1
ATOM 542 C C . ARG A 1 72 ? 13.728 -10.312 -30.497 1.00 69.69 72 ARG A C 1
ATOM 544 O O . ARG A 1 72 ? 13.197 -10.438 -29.395 1.00 69.69 72 ARG A O 1
ATOM 551 N N . ASP A 1 73 ? 14.699 -9.437 -30.732 1.00 77.38 73 ASP A N 1
ATOM 552 C CA . ASP A 1 73 ? 15.312 -8.621 -29.675 1.00 77.38 73 ASP A CA 1
ATOM 553 C C . ASP A 1 73 ? 14.327 -7.573 -29.139 1.00 77.38 73 ASP A C 1
ATOM 555 O O . ASP A 1 73 ? 14.224 -7.357 -27.931 1.00 77.38 73 ASP A O 1
ATOM 559 N N . VAL A 1 74 ? 13.499 -7.011 -30.027 1.00 80.00 74 VAL A N 1
ATOM 560 C CA . VAL A 1 74 ? 12.416 -6.086 -29.661 1.00 80.00 74 VAL A CA 1
ATOM 561 C C . VAL A 1 74 ? 11.385 -6.788 -28.781 1.00 80.00 74 VAL A C 1
ATOM 563 O O . VAL A 1 74 ? 10.955 -6.236 -27.770 1.00 80.00 74 VAL A O 1
ATOM 566 N N . PHE A 1 75 ? 11.007 -8.017 -29.129 1.00 79.56 75 PHE A N 1
ATOM 567 C CA . PHE A 1 75 ? 10.043 -8.792 -28.354 1.00 79.56 75 PHE A CA 1
ATOM 568 C C . PHE A 1 75 ? 10.555 -9.135 -26.952 1.00 79.56 75 PHE A C 1
ATOM 570 O O . PHE A 1 75 ? 9.831 -8.978 -25.968 1.00 79.56 75 PHE A O 1
ATOM 577 N N . ILE A 1 76 ? 11.820 -9.554 -26.851 1.00 82.25 76 ILE A N 1
ATOM 578 C CA . ILE A 1 76 ? 12.482 -9.810 -25.569 1.00 82.25 76 ILE A CA 1
ATOM 579 C C . ILE A 1 76 ? 12.517 -8.527 -24.729 1.00 82.25 76 ILE A C 1
ATOM 581 O O . ILE A 1 76 ? 12.173 -8.559 -23.547 1.00 82.25 76 ILE A O 1
ATOM 585 N N . GLY A 1 77 ? 12.860 -7.388 -25.334 1.00 85.44 77 GLY A N 1
ATOM 586 C CA . GLY A 1 77 ? 12.853 -6.092 -24.660 1.00 85.44 77 GLY A CA 1
ATOM 587 C C . GLY A 1 77 ? 11.470 -5.689 -24.145 1.00 85.44 77 GLY A C 1
ATOM 588 O O . GLY A 1 77 ? 11.330 -5.356 -22.968 1.00 85.44 77 GLY A O 1
ATOM 589 N N . VAL A 1 78 ? 10.431 -5.798 -24.981 1.00 83.31 78 VAL A N 1
ATOM 590 C CA . VAL A 1 78 ? 9.031 -5.534 -24.594 1.00 83.31 78 VAL A CA 1
ATOM 591 C C . VAL A 1 78 ? 8.600 -6.435 -23.446 1.00 83.31 78 VAL A C 1
ATOM 593 O O . VAL A 1 78 ? 7.946 -5.954 -22.516 1.00 83.31 78 VAL A O 1
ATOM 596 N N . ALA A 1 79 ? 8.986 -7.714 -23.478 1.00 82.88 79 ALA A N 1
ATOM 597 C CA . ALA A 1 79 ? 8.763 -8.617 -22.365 1.00 82.88 79 ALA A CA 1
ATOM 598 C C . ALA A 1 79 ? 9.428 -8.038 -21.110 1.00 82.88 79 ALA A C 1
ATOM 600 O O . ALA A 1 79 ? 8.712 -7.572 -20.229 1.00 82.88 79 ALA A O 1
ATOM 601 N N . PHE A 1 80 ? 10.758 -7.964 -21.033 1.00 89.12 80 PHE A N 1
ATOM 602 C CA . PHE A 1 80 ? 11.449 -7.519 -19.815 1.00 89.12 80 PHE A CA 1
ATOM 603 C C . PHE A 1 80 ? 10.945 -6.181 -19.261 1.00 89.12 80 PHE A C 1
ATOM 605 O O . PHE A 1 80 ? 10.756 -6.061 -18.050 1.00 89.12 80 PHE A O 1
ATOM 612 N N . VAL A 1 81 ? 10.661 -5.211 -20.128 1.00 89.69 81 VAL A N 1
ATOM 613 C CA . VAL A 1 81 ? 10.083 -3.924 -19.727 1.00 89.69 81 VAL A CA 1
ATOM 614 C C . VAL A 1 81 ? 8.711 -4.099 -19.078 1.00 89.69 81 VAL A C 1
ATOM 616 O O . VAL A 1 81 ? 8.458 -3.544 -18.012 1.00 89.69 81 VAL A O 1
ATOM 619 N N . SER A 1 82 ? 7.843 -4.928 -19.660 1.00 85.56 82 SER A N 1
ATOM 620 C CA . SER A 1 82 ? 6.532 -5.237 -19.081 1.00 85.56 82 SER A CA 1
ATOM 621 C C . SER A 1 82 ? 6.650 -5.862 -17.689 1.00 85.56 82 SER A C 1
ATOM 623 O O . SER A 1 82 ? 5.906 -5.490 -16.785 1.00 85.56 82 SER A O 1
ATOM 625 N N . LEU A 1 83 ? 7.602 -6.777 -17.479 1.00 87.38 83 LEU A N 1
ATOM 626 C CA . LEU A 1 83 ? 7.831 -7.372 -16.156 1.00 87.38 83 LEU A CA 1
ATOM 627 C C . LEU A 1 83 ? 8.330 -6.340 -15.154 1.00 87.38 83 LEU A C 1
ATOM 629 O O . LEU A 1 83 ? 7.776 -6.249 -14.063 1.00 87.38 83 LEU A O 1
ATOM 633 N N . LEU A 1 84 ? 9.367 -5.577 -15.501 1.00 90.25 84 LEU A N 1
ATOM 634 C CA . LEU A 1 84 ? 9.964 -4.614 -14.580 1.00 90.25 84 LEU A CA 1
ATOM 635 C C . LEU A 1 84 ? 8.968 -3.516 -14.210 1.00 90.25 84 LEU A C 1
ATOM 637 O O . LEU A 1 84 ? 8.762 -3.256 -13.027 1.00 90.25 84 LEU A O 1
ATOM 641 N N . SER A 1 85 ? 8.289 -2.924 -15.191 1.00 90.38 85 SER A N 1
ATOM 642 C CA . SER A 1 85 ? 7.270 -1.909 -14.926 1.00 90.38 85 SER A CA 1
ATOM 643 C C . SER A 1 85 ? 6.069 -2.480 -14.168 1.00 90.38 85 SER A C 1
ATOM 645 O O . SER A 1 85 ? 5.577 -1.842 -13.238 1.00 90.38 85 SER A O 1
ATOM 647 N N . GLY A 1 86 ? 5.630 -3.702 -14.486 1.00 89.06 86 GLY A N 1
ATOM 648 C CA . GLY A 1 86 ? 4.571 -4.386 -13.742 1.00 89.06 86 GLY A CA 1
ATOM 649 C C . GLY A 1 86 ? 4.943 -4.651 -12.279 1.00 89.06 86 GLY A C 1
ATOM 650 O O . GLY A 1 86 ? 4.133 -4.401 -11.389 1.00 89.06 86 GLY A O 1
ATOM 651 N N . LEU A 1 87 ? 6.178 -5.088 -12.011 1.00 88.25 87 LEU A N 1
ATOM 652 C CA . LEU A 1 87 ? 6.696 -5.290 -10.654 1.00 88.25 87 LEU A CA 1
ATOM 653 C C . LEU A 1 87 ? 6.790 -3.979 -9.872 1.00 88.25 87 LEU A C 1
ATOM 655 O O . LEU A 1 87 ? 6.467 -3.947 -8.684 1.00 88.25 87 LEU A O 1
ATOM 659 N N . VAL A 1 88 ? 7.193 -2.886 -10.518 1.00 90.38 88 VAL A N 1
ATOM 660 C CA . VAL A 1 88 ? 7.210 -1.573 -9.865 1.00 90.38 88 VAL A CA 1
ATOM 661 C C . VAL A 1 88 ? 5.789 -1.129 -9.514 1.00 90.38 88 VAL A C 1
ATOM 663 O O . VAL A 1 88 ? 5.524 -0.813 -8.356 1.00 90.38 88 VAL A O 1
ATOM 666 N N . GLY A 1 89 ? 4.846 -1.221 -10.456 1.00 87.81 89 GLY A N 1
ATOM 667 C CA . GLY A 1 89 ? 3.439 -0.912 -10.189 1.00 87.81 89 GLY A CA 1
ATOM 668 C C . GLY A 1 89 ? 2.843 -1.786 -9.079 1.00 87.81 89 GLY A C 1
ATOM 669 O O . GLY A 1 89 ? 2.139 -1.289 -8.204 1.00 87.81 89 GLY A O 1
ATOM 670 N N . PHE A 1 90 ? 3.168 -3.080 -9.058 1.00 85.88 90 PHE A N 1
ATOM 671 C CA . PHE A 1 90 ? 2.726 -3.991 -8.005 1.00 85.88 90 PHE A CA 1
ATOM 672 C C . PHE A 1 90 ? 3.314 -3.631 -6.637 1.00 85.88 90 PHE A C 1
ATOM 674 O O . PHE A 1 90 ? 2.580 -3.595 -5.651 1.00 85.88 90 PHE A O 1
ATOM 681 N N . THR A 1 91 ? 4.620 -3.356 -6.557 1.00 83.94 91 THR A N 1
ATOM 682 C CA . THR A 1 91 ? 5.275 -3.041 -5.276 1.00 83.94 91 THR A CA 1
ATOM 683 C C . THR A 1 91 ? 4.755 -1.740 -4.673 1.00 83.94 91 THR A C 1
ATOM 685 O O . THR A 1 91 ? 4.539 -1.690 -3.465 1.00 83.94 91 THR A O 1
ATOM 688 N N . GLU A 1 92 ? 4.459 -0.729 -5.491 1.00 85.75 92 GLU A N 1
ATOM 689 C CA . GLU A 1 92 ? 3.822 0.515 -5.039 1.00 85.75 92 GLU A CA 1
ATOM 690 C C . GLU A 1 92 ? 2.459 0.272 -4.380 1.00 85.75 92 GLU A C 1
ATOM 692 O O . GLU A 1 92 ? 2.184 0.782 -3.293 1.00 85.75 92 GLU A O 1
A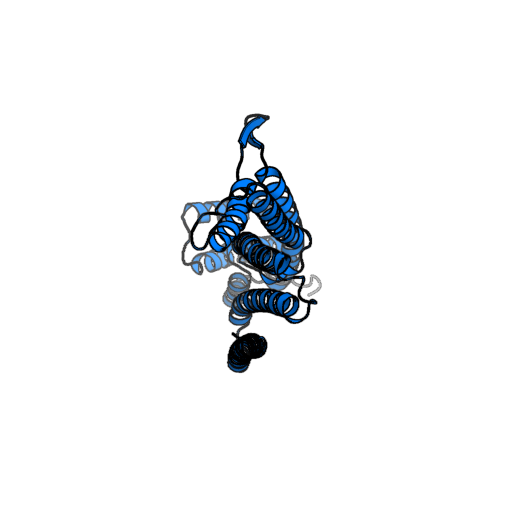TOM 697 N N . ILE A 1 93 ? 1.608 -0.542 -5.008 1.00 82.31 93 I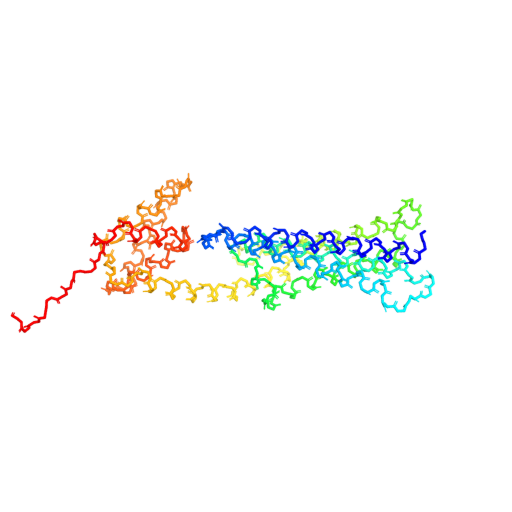LE A N 1
ATOM 698 C CA . ILE A 1 93 ? 0.292 -0.876 -4.456 1.00 82.31 93 ILE A CA 1
ATOM 699 C C . ILE A 1 93 ? 0.445 -1.756 -3.206 1.00 82.31 93 ILE A C 1
ATOM 701 O O . ILE A 1 93 ? -0.214 -1.514 -2.196 1.00 82.31 93 ILE A O 1
ATOM 705 N N . ALA A 1 94 ? 1.329 -2.755 -3.234 1.00 79.62 94 ALA A N 1
ATOM 706 C CA . ALA A 1 94 ? 1.558 -3.650 -2.102 1.00 79.62 94 ALA A CA 1
ATOM 707 C C . ALA A 1 94 ? 2.045 -2.894 -0.854 1.00 79.62 94 ALA A C 1
ATOM 709 O O . ALA A 1 94 ? 1.602 -3.187 0.254 1.00 79.62 94 ALA A O 1
ATOM 710 N N . GLN A 1 95 ? 2.900 -1.882 -1.032 1.00 76.69 95 GLN A N 1
ATOM 711 C CA . GLN A 1 95 ? 3.345 -1.008 0.056 1.00 76.69 95 GLN A CA 1
ATOM 712 C C . GLN A 1 95 ? 2.222 -0.137 0.622 1.00 76.69 95 GLN A C 1
ATOM 714 O O . GLN A 1 95 ? 2.290 0.236 1.792 1.00 76.69 95 GLN A O 1
ATOM 719 N N . ARG A 1 96 ? 1.205 0.181 -0.184 1.00 77.06 96 ARG A N 1
ATOM 720 C CA . ARG A 1 96 ? 0.053 0.989 0.227 1.00 77.06 96 ARG A CA 1
ATOM 721 C C . ARG A 1 96 ? -1.002 0.183 0.987 1.00 77.06 96 ARG A C 1
ATOM 723 O O . ARG A 1 96 ? -1.608 0.714 1.909 1.00 77.06 96 ARG A O 1
ATOM 730 N N . 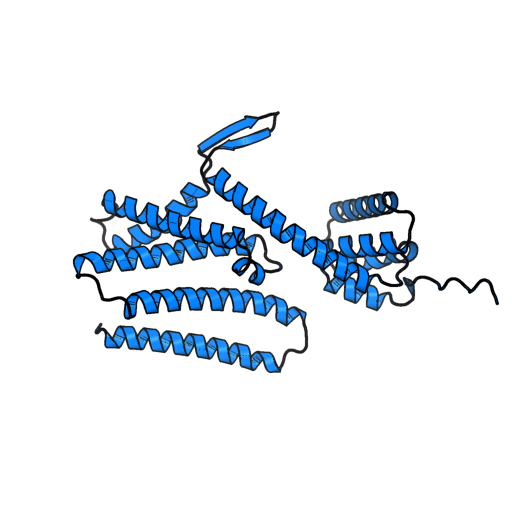TYR A 1 97 ? -1.202 -1.085 0.634 1.00 74.06 97 TYR A N 1
ATOM 731 C CA . TYR A 1 97 ? -2.227 -1.952 1.231 1.00 74.06 97 TYR A CA 1
ATOM 732 C C . TYR A 1 97 ? -1.610 -3.185 1.901 1.00 74.06 97 TYR A C 1
ATOM 734 O O . TYR A 1 97 ? -1.987 -4.327 1.614 1.00 74.06 97 TYR A O 1
ATOM 742 N N . GLN A 1 98 ? -0.653 -2.938 2.799 1.00 65.44 98 GLN A N 1
ATOM 743 C CA . GLN A 1 98 ? 0.150 -3.971 3.470 1.00 65.44 98 GLN A CA 1
ATOM 744 C C . GLN A 1 98 ? -0.712 -5.016 4.189 1.00 65.44 98 GLN A C 1
ATOM 746 O O . GLN A 1 98 ? -0.364 -6.195 4.211 1.00 65.44 98 GLN A O 1
ATOM 751 N N . ASP A 1 99 ? -1.873 -4.604 4.697 1.00 60.81 99 ASP A N 1
ATOM 752 C CA . ASP A 1 99 ? -2.728 -5.460 5.515 1.00 60.81 99 ASP A CA 1
ATOM 753 C C . ASP A 1 99 ? -3.454 -6.553 4.716 1.00 60.81 99 ASP A C 1
ATOM 755 O O . ASP A 1 99 ? -3.836 -7.572 5.295 1.00 60.81 99 ASP A O 1
ATOM 759 N N . ARG A 1 100 ? -3.673 -6.382 3.396 1.00 63.47 100 ARG A N 1
ATOM 760 C CA . ARG A 1 100 ? -4.376 -7.370 2.541 1.00 63.47 100 ARG A CA 1
ATOM 761 C C . ARG A 1 100 ? -3.928 -7.341 1.067 1.00 63.47 100 ARG A C 1
ATOM 763 O O . ARG A 1 100 ? -4.731 -7.012 0.188 1.00 63.47 100 ARG A O 1
ATOM 770 N N . PRO A 1 101 ? -2.703 -7.798 0.748 1.00 61.41 101 PRO A N 1
ATOM 771 C CA . PRO A 1 101 ? -2.164 -7.751 -0.613 1.00 61.41 101 PRO A CA 1
ATOM 772 C C . PRO A 1 101 ? -2.910 -8.652 -1.613 1.00 61.41 101 PRO A C 1
ATOM 774 O O . PRO A 1 101 ? -2.909 -8.386 -2.810 1.00 61.41 101 PRO A O 1
ATOM 777 N N . VAL A 1 102 ? -3.592 -9.706 -1.147 1.00 62.06 102 VAL A N 1
ATOM 778 C CA . VAL A 1 102 ? -4.317 -10.650 -2.022 1.00 62.06 102 VAL A CA 1
ATOM 779 C C . VAL A 1 102 ? -5.562 -10.018 -2.655 1.00 62.06 102 VAL A C 1
ATOM 781 O O . VAL A 1 102 ? -5.967 -10.420 -3.737 1.00 62.06 102 VAL A O 1
ATOM 784 N N . HIS A 1 103 ? -6.164 -8.997 -2.041 1.00 67.06 103 HIS A N 1
ATOM 785 C CA . HIS A 1 103 ? -7.305 -8.315 -2.662 1.00 67.06 103 HIS A CA 1
ATOM 786 C C . HIS A 1 103 ? -6.893 -7.362 -3.792 1.00 67.06 103 HIS A C 1
ATOM 788 O O . HIS A 1 103 ? -7.724 -7.008 -4.628 1.00 67.06 103 HIS A O 1
ATOM 794 N N . LEU A 1 104 ? -5.605 -7.017 -3.881 1.00 65.06 104 LEU A N 1
ATOM 795 C CA . LEU A 1 104 ? -5.061 -6.136 -4.919 1.00 65.06 104 LEU A CA 1
ATOM 796 C C . LEU A 1 104 ? -5.133 -6.747 -6.315 1.00 65.06 104 LEU A C 1
ATOM 798 O O . LEU A 1 104 ? -5.262 -6.025 -7.295 1.00 65.06 104 LEU A O 1
ATOM 802 N N . ILE A 1 105 ? -5.085 -8.076 -6.405 1.00 66.56 105 ILE A N 1
ATOM 803 C CA . ILE A 1 105 ? -5.191 -8.794 -7.682 1.00 66.56 105 ILE A CA 1
ATOM 804 C C . ILE A 1 105 ? -6.642 -8.980 -8.140 1.00 66.56 105 ILE A C 1
ATOM 806 O O . ILE A 1 105 ? -6.875 -9.434 -9.255 1.00 66.56 105 ILE A O 1
ATOM 810 N N . THR A 1 106 ? -7.617 -8.639 -7.294 1.00 66.25 106 THR A N 1
ATOM 811 C CA . THR A 1 106 ? -9.050 -8.723 -7.616 1.00 66.25 106 THR A CA 1
ATOM 812 C C . THR A 1 106 ? -9.708 -7.358 -7.793 1.00 66.25 106 THR A C 1
ATOM 814 O O . THR A 1 106 ? -10.804 -7.285 -8.342 1.00 66.25 106 THR A O 1
ATOM 817 N N . ASP A 1 107 ? -9.061 -6.282 -7.342 1.00 70.31 107 ASP A N 1
ATOM 818 C CA . ASP A 1 107 ? -9.614 -4.933 -7.415 1.00 70.31 107 ASP A CA 1
ATOM 819 C C . ASP A 1 107 ? -9.312 -4.269 -8.768 1.00 70.31 107 ASP A C 1
ATOM 821 O O . ASP A 1 107 ? -8.156 -4.115 -9.168 1.00 70.31 107 ASP A O 1
ATOM 825 N N . SER A 1 108 ? -10.356 -3.882 -9.507 1.00 68.69 108 SER A N 1
ATOM 826 C CA . SER A 1 108 ? -10.208 -3.399 -10.889 1.00 68.69 108 SER A CA 1
ATOM 827 C C . SER A 1 108 ? -9.371 -2.114 -11.008 1.00 68.69 108 SER A C 1
ATOM 829 O O . SER A 1 108 ? -8.524 -2.055 -11.901 1.00 68.69 108 SER A O 1
ATOM 831 N N . PRO A 1 109 ? -9.521 -1.104 -10.126 1.00 69.38 109 PRO A N 1
ATOM 832 C CA . PRO A 1 109 ? -8.629 0.055 -10.092 1.00 69.38 109 PRO A CA 1
ATOM 833 C C . PRO A 1 109 ? -7.155 -0.301 -9.834 1.00 69.38 109 PRO A C 1
ATOM 835 O O . PRO A 1 109 ? -6.273 0.267 -10.479 1.00 69.38 109 PRO A O 1
ATOM 838 N N . ALA A 1 110 ? -6.874 -1.259 -8.940 1.00 77.25 110 ALA A N 1
ATOM 839 C CA . ALA A 1 110 ? -5.509 -1.731 -8.684 1.00 77.25 110 ALA A CA 1
ATOM 840 C C . ALA A 1 110 ? -4.900 -2.437 -9.911 1.00 77.25 110 ALA A C 1
ATOM 842 O O . ALA A 1 110 ? -3.750 -2.183 -10.273 1.00 77.25 110 ALA A O 1
ATOM 843 N N . LEU A 1 111 ? -5.682 -3.263 -10.611 1.00 76.62 111 LEU A N 1
ATOM 844 C CA . LEU A 1 111 ? -5.244 -3.898 -11.858 1.00 76.62 111 LEU A CA 1
ATOM 845 C C . LEU A 1 111 ? -4.991 -2.876 -12.975 1.00 76.62 111 LEU A C 1
ATOM 847 O O . LEU A 1 111 ? -3.990 -2.976 -13.685 1.00 76.62 111 LEU A O 1
ATOM 851 N N . LEU A 1 112 ? -5.855 -1.864 -13.107 1.00 74.75 112 LEU A N 1
ATOM 852 C CA . LEU A 1 112 ? -5.676 -0.781 -14.077 1.00 74.75 112 LEU A CA 1
ATOM 853 C C . LEU A 1 112 ? -4.386 0.008 -13.810 1.00 74.75 112 LEU A C 1
ATOM 855 O O . LEU A 1 112 ? -3.685 0.378 -14.750 1.00 74.75 112 LEU A O 1
ATOM 859 N N . TYR A 1 113 ? -4.033 0.217 -12.541 1.00 82.00 113 TYR A N 1
ATOM 860 C CA . TYR A 1 113 ? -2.776 0.857 -12.159 1.00 82.00 113 TYR A CA 1
ATOM 861 C C . TYR A 1 113 ? -1.545 0.061 -12.616 1.00 82.00 113 TYR A C 1
ATOM 863 O O . TYR A 1 113 ? -0.620 0.625 -13.205 1.00 82.00 113 TYR A O 1
ATOM 871 N N . ILE A 1 114 ? -1.538 -1.259 -12.393 1.00 83.44 114 ILE A N 1
ATOM 872 C CA . ILE A 1 114 ? -0.457 -2.146 -12.856 1.00 83.44 114 ILE A CA 1
ATOM 873 C C . ILE A 1 114 ? -0.384 -2.129 -14.388 1.00 83.44 114 ILE A C 1
ATOM 875 O O . ILE A 1 114 ? 0.702 -2.010 -14.953 1.00 83.44 114 ILE A O 1
ATOM 879 N N . TYR A 1 115 ? -1.532 -2.176 -15.067 1.00 78.88 115 TYR A N 1
ATOM 880 C CA . TYR A 1 115 ? -1.590 -2.122 -16.527 1.00 78.88 115 TYR A CA 1
ATOM 881 C C . TYR A 1 115 ? -1.016 -0.816 -17.087 1.00 78.88 115 TYR A C 1
ATOM 883 O O . TYR A 1 115 ? -0.241 -0.847 -18.038 1.00 78.88 115 TYR A O 1
ATOM 891 N N . LEU A 1 116 ? -1.339 0.332 -16.486 1.00 78.94 116 LEU A N 1
ATOM 892 C CA . LEU A 1 116 ? -0.782 1.622 -16.905 1.00 78.94 116 LEU A CA 1
ATOM 893 C C . LEU A 1 116 ? 0.732 1.701 -16.686 1.00 78.94 116 LEU A C 1
ATOM 895 O O . LEU A 1 116 ? 1.442 2.272 -17.515 1.00 78.94 116 LEU A O 1
ATOM 899 N N . ASN A 1 117 ? 1.248 1.083 -15.622 1.00 87.00 117 ASN A N 1
ATOM 900 C CA . ASN A 1 117 ? 2.691 0.941 -15.432 1.00 87.00 117 ASN A CA 1
ATOM 901 C C . ASN A 1 117 ? 3.326 0.104 -16.553 1.00 87.00 117 ASN A C 1
ATOM 903 O O . ASN A 1 117 ? 4.304 0.529 -17.158 1.00 87.00 117 ASN A O 1
ATOM 907 N N . ILE A 1 118 ? 2.740 -1.039 -16.905 1.00 86.00 118 ILE A N 1
ATOM 908 C CA . ILE A 1 118 ? 3.227 -1.868 -18.019 1.00 86.00 118 ILE A CA 1
ATOM 909 C C . ILE A 1 118 ? 3.181 -1.091 -19.343 1.00 86.00 118 ILE A C 1
ATOM 911 O O . ILE A 1 118 ? 4.183 -1.006 -20.051 1.00 86.00 118 ILE A O 1
ATOM 915 N N . ALA A 1 119 ? 2.040 -0.475 -19.658 1.00 78.69 119 ALA A N 1
ATOM 916 C CA . ALA A 1 119 ? 1.832 0.270 -20.895 1.00 78.69 119 ALA A CA 1
ATOM 917 C C . ALA A 1 119 ? 2.800 1.456 -21.026 1.00 78.69 119 ALA A C 1
ATOM 919 O O . ALA A 1 119 ? 3.339 1.700 -22.106 1.00 78.69 119 ALA A O 1
ATOM 920 N N . SER A 1 120 ? 3.058 2.169 -19.928 1.00 82.38 120 SER A N 1
ATOM 921 C CA . SER A 1 120 ? 4.028 3.265 -19.905 1.00 82.38 120 SER A CA 1
ATOM 922 C C . SER A 1 120 ? 5.461 2.791 -20.123 1.00 82.38 120 SER A C 1
ATOM 924 O O . SER A 1 120 ? 6.181 3.418 -20.899 1.00 82.38 120 SER A O 1
ATOM 926 N N . GLY A 1 121 ? 5.858 1.669 -19.515 1.00 87.88 121 GLY A N 1
ATOM 927 C CA . GLY A 1 121 ? 7.145 1.030 -19.777 1.00 87.88 121 GLY A CA 1
ATOM 928 C C . GLY A 1 121 ? 7.315 0.699 -21.258 1.00 87.88 121 GLY A C 1
ATOM 929 O O . GLY A 1 121 ? 8.291 1.124 -21.878 1.00 87.88 121 GLY A O 1
ATOM 930 N N . ILE A 1 122 ? 6.337 0.006 -21.854 1.00 83.38 122 ILE A N 1
ATOM 931 C CA . ILE A 1 122 ? 6.354 -0.358 -23.282 1.00 83.38 122 ILE A CA 1
ATOM 932 C C . ILE A 1 122 ? 6.445 0.896 -24.163 1.00 83.38 122 ILE A C 1
ATOM 934 O O . ILE A 1 122 ? 7.254 0.939 -25.091 1.00 83.38 122 ILE A O 1
ATOM 938 N N . GLY A 1 123 ? 5.659 1.934 -23.863 1.00 75.62 123 GLY A N 1
ATOM 939 C CA . GLY A 1 123 ? 5.709 3.208 -24.581 1.00 75.62 123 GLY A CA 1
ATOM 940 C C . GLY A 1 123 ? 7.086 3.875 -24.500 1.00 75.62 123 GLY A C 1
ATOM 941 O O . GLY A 1 123 ? 7.630 4.294 -25.522 1.00 75.62 123 GLY A O 1
ATOM 942 N N . ALA A 1 124 ? 7.689 3.913 -23.309 1.00 87.88 124 ALA A N 1
ATOM 943 C CA . ALA A 1 124 ? 9.039 4.435 -23.116 1.00 87.88 124 ALA A CA 1
ATOM 944 C C . ALA A 1 124 ? 10.090 3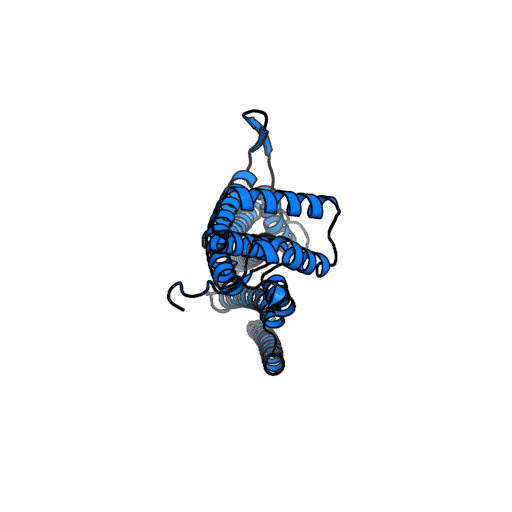.610 -23.873 1.00 87.88 124 ALA A C 1
ATOM 946 O O . ALA A 1 124 ? 10.998 4.184 -24.470 1.00 87.88 124 ALA A O 1
ATOM 947 N N . TYR A 1 125 ? 9.943 2.284 -23.919 1.00 90.19 125 TYR A N 1
ATOM 948 C CA . TYR A 1 125 ? 10.827 1.415 -24.694 1.00 90.19 125 TYR A CA 1
ATOM 949 C C . TYR A 1 125 ? 10.709 1.683 -26.198 1.00 90.19 125 TYR A C 1
ATOM 951 O O . TYR A 1 125 ? 11.723 1.823 -26.878 1.00 90.19 125 TYR A O 1
ATOM 959 N N . GLY A 1 126 ? 9.489 1.878 -26.707 1.00 78.31 126 GLY A N 1
ATOM 960 C CA . GLY A 1 126 ? 9.258 2.303 -28.089 1.00 78.31 126 GLY A CA 1
ATOM 961 C C . GLY A 1 126 ? 9.965 3.618 -28.434 1.00 78.31 126 GLY A C 1
ATOM 962 O O . GLY A 1 126 ? 10.588 3.721 -29.490 1.00 78.31 126 GLY A O 1
ATOM 963 N N . LEU A 1 127 ? 9.948 4.602 -27.527 1.00 77.62 127 LEU A N 1
ATOM 964 C CA . LEU A 1 127 ? 10.688 5.859 -27.700 1.00 77.62 127 LEU A CA 1
ATOM 965 C C . LEU A 1 127 ? 12.205 5.639 -27.681 1.00 77.62 127 LEU A C 1
ATOM 967 O O . LEU A 1 127 ? 12.912 6.166 -28.537 1.00 77.62 127 LEU A O 1
ATOM 971 N N . VAL A 1 128 ? 12.711 4.838 -26.743 1.00 90.31 128 VAL A N 1
ATOM 972 C CA . VAL A 1 128 ? 14.136 4.488 -26.648 1.00 90.31 128 VAL A CA 1
ATOM 973 C C . VAL A 1 128 ? 14.645 3.870 -27.955 1.00 90.31 128 VAL A C 1
ATOM 975 O O . VAL A 1 128 ? 15.694 4.287 -28.453 1.00 90.31 128 VAL A O 1
ATOM 978 N N . LEU A 1 129 ? 13.874 2.952 -28.549 1.00 85.94 129 LEU A N 1
ATOM 979 C CA . LEU A 1 129 ? 14.184 2.350 -29.847 1.00 85.94 129 LEU A CA 1
ATOM 980 C C . LEU A 1 129 ? 14.096 3.366 -30.996 1.00 85.94 129 LEU A C 1
ATOM 982 O O . LEU A 1 129 ? 15.009 3.441 -31.820 1.00 85.94 129 LEU A O 1
ATOM 986 N N . ALA A 1 130 ? 13.036 4.181 -31.040 1.00 79.06 130 ALA A N 1
ATOM 987 C CA . ALA A 1 130 ? 12.830 5.180 -32.091 1.00 79.06 130 ALA A CA 1
ATOM 988 C C . ALA A 1 130 ? 13.957 6.226 -32.136 1.00 79.06 130 ALA A C 1
ATOM 990 O O . ALA A 1 130 ? 14.429 6.593 -33.214 1.00 79.06 130 ALA A O 1
ATOM 991 N N . PHE A 1 131 ? 14.433 6.663 -30.968 1.00 86.56 131 PHE A N 1
ATOM 992 C CA . PHE A 1 131 ? 15.543 7.608 -30.839 1.00 86.56 131 PHE A CA 1
ATOM 993 C C . PHE A 1 131 ? 16.925 6.944 -30.850 1.00 86.56 131 PHE A C 1
ATOM 995 O O . PHE A 1 131 ? 17.932 7.646 -30.756 1.00 86.56 131 PHE A O 1
ATOM 1002 N N . LYS A 1 132 ? 16.996 5.612 -30.995 1.00 90.81 132 LYS A N 1
ATOM 1003 C CA . LYS A 1 132 ? 18.247 4.834 -31.017 1.00 90.81 132 LYS A CA 1
ATOM 1004 C C . LYS A 1 132 ? 19.126 5.088 -29.787 1.00 90.81 132 LYS A C 1
ATOM 1006 O O . LYS A 1 132 ? 20.359 5.086 -29.876 1.00 90.81 132 LYS A O 1
ATOM 1011 N N . LEU A 1 133 ? 18.500 5.340 -28.637 1.00 88.94 133 LEU A N 1
ATOM 1012 C CA . LEU A 1 133 ? 19.223 5.598 -27.397 1.00 88.94 133 LEU A CA 1
ATOM 1013 C C . LEU A 1 133 ? 19.997 4.337 -27.000 1.00 88.94 133 LEU A C 1
ATOM 1015 O O . LEU A 1 133 ? 19.462 3.235 -27.049 1.00 88.94 133 LEU A O 1
ATOM 1019 N N . PHE A 1 134 ? 21.265 4.499 -26.617 1.00 90.69 134 PHE A N 1
ATOM 1020 C CA . PHE A 1 134 ? 22.173 3.411 -26.219 1.00 90.69 134 PHE A CA 1
ATOM 1021 C C . PHE A 1 134 ? 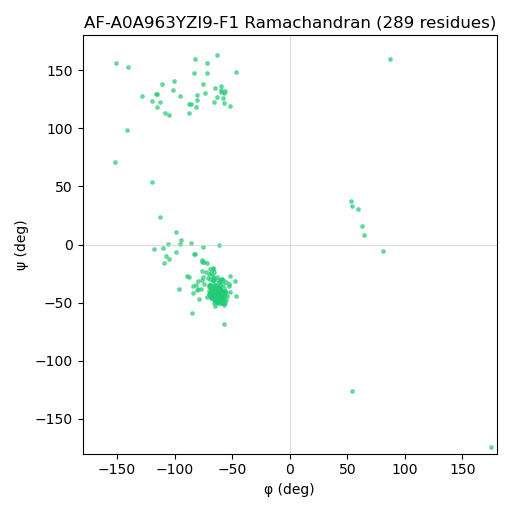22.530 2.384 -27.315 1.00 90.69 134 PHE A C 1
ATOM 1023 O O . PHE A 1 134 ? 23.233 1.421 -27.018 1.00 90.69 134 PHE A O 1
ATOM 1030 N N . ASN A 1 135 ? 22.149 2.595 -28.587 1.00 89.00 135 ASN A N 1
ATOM 1031 C CA . ASN A 1 135 ? 22.460 1.658 -29.685 1.00 89.00 135 ASN A CA 1
ATOM 1032 C C . ASN A 1 135 ? 23.965 1.418 -29.895 1.00 89.00 135 ASN A C 1
ATOM 1034 O O . ASN A 1 135 ? 24.358 0.350 -30.351 1.00 89.00 135 ASN A O 1
ATOM 1038 N N . ASN A 1 136 ? 24.802 2.409 -29.583 1.00 91.25 136 ASN A N 1
ATOM 1039 C CA . ASN A 1 136 ? 26.255 2.338 -29.780 1.00 91.25 136 ASN A CA 1
ATOM 1040 C C . ASN A 1 136 ? 27.013 1.984 -28.489 1.00 91.25 136 ASN A C 1
ATOM 1042 O O . ASN A 1 136 ? 28.231 2.138 -28.420 1.00 91.25 136 ASN A O 1
ATOM 1046 N N . THR A 1 137 ? 26.303 1.568 -27.441 1.00 89.81 137 THR A N 1
ATOM 1047 C CA . THR A 1 137 ? 26.883 1.241 -26.137 1.00 89.81 137 THR A CA 1
ATOM 1048 C C . THR A 1 137 ? 27.015 -0.274 -25.996 1.00 89.81 137 THR A C 1
ATOM 1050 O O . THR A 1 137 ? 26.126 -1.025 -26.398 1.00 89.81 137 THR A O 1
ATOM 1053 N N . ALA A 1 138 ? 28.112 -0.744 -25.395 1.00 88.38 138 ALA A N 1
ATOM 1054 C CA . ALA A 1 138 ? 28.230 -2.148 -25.006 1.00 88.38 138 ALA A CA 1
ATOM 1055 C C . ALA A 1 138 ? 27.073 -2.516 -24.062 1.00 88.38 138 ALA A C 1
ATOM 1057 O O . ALA A 1 138 ? 26.808 -1.787 -23.111 1.00 88.38 138 ALA A O 1
ATOM 1058 N N . HIS A 1 139 ? 26.377 -3.623 -24.333 1.00 86.19 139 HIS A N 1
ATOM 1059 C CA . HIS A 1 139 ? 25.151 -4.011 -23.616 1.00 86.19 139 HIS A CA 1
ATOM 1060 C C . HIS A 1 139 ? 24.010 -2.973 -23.703 1.00 86.19 139 HIS A C 1
ATOM 1062 O O . HIS A 1 139 ? 23.193 -2.874 -22.787 1.00 86.19 139 HIS A O 1
ATOM 1068 N N . GLY A 1 140 ? 23.934 -2.218 -24.809 1.00 87.06 140 GLY A N 1
ATOM 1069 C CA . GLY A 1 140 ? 22.917 -1.192 -25.063 1.00 87.06 140 GLY A CA 1
ATOM 1070 C C . GLY A 1 140 ? 21.488 -1.644 -24.764 1.00 87.06 140 GLY A C 1
ATOM 1071 O O . GLY A 1 140 ? 20.765 -0.940 -24.070 1.00 87.06 140 GLY A O 1
ATOM 1072 N N . GLU A 1 141 ? 21.114 -2.855 -25.177 1.00 86.62 141 GLU A N 1
ATOM 1073 C CA . GLU A 1 141 ? 19.789 -3.451 -24.937 1.00 86.62 141 GLU A CA 1
ATOM 1074 C C . GLU A 1 141 ? 19.400 -3.497 -23.450 1.00 86.62 141 GLU A C 1
ATOM 1076 O O . GLU A 1 141 ? 18.265 -3.185 -23.087 1.00 86.62 141 GLU A O 1
ATOM 1081 N N . VAL A 1 142 ? 20.348 -3.823 -22.565 1.00 89.44 142 VAL A N 1
ATOM 1082 C CA . VAL A 1 142 ? 20.107 -3.862 -21.114 1.00 89.44 142 VAL A CA 1
ATOM 1083 C C . VAL A 1 142 ? 19.824 -2.455 -20.597 1.00 89.44 142 VAL A C 1
ATOM 1085 O O . VAL A 1 142 ? 18.868 -2.249 -19.848 1.00 89.44 142 VAL A O 1
ATOM 1088 N N . TYR A 1 143 ? 20.609 -1.466 -21.033 1.00 93.00 143 TYR A N 1
ATOM 1089 C CA . TYR A 1 143 ? 20.372 -0.068 -20.674 1.00 93.00 143 TYR A CA 1
ATOM 1090 C C . TYR A 1 143 ? 19.038 0.440 -21.210 1.00 93.00 143 TYR A C 1
ATOM 1092 O O . TYR A 1 143 ? 18.334 1.136 -20.487 1.00 93.00 143 TYR A O 1
ATOM 1100 N N . GLN A 1 144 ? 18.655 0.061 -22.428 1.00 94.19 144 GLN A N 1
ATOM 1101 C CA . GLN A 1 144 ? 17.374 0.434 -23.021 1.00 94.19 144 GLN A CA 1
ATOM 1102 C C . GLN A 1 144 ? 16.195 -0.086 -22.196 1.00 94.19 144 GLN A C 1
ATOM 1104 O O . GLN A 1 144 ? 15.290 0.683 -21.877 1.00 94.19 144 GLN A O 1
ATOM 1109 N N . VAL A 1 145 ? 16.228 -1.364 -21.805 1.00 93.94 145 VAL A N 1
ATOM 1110 C CA . VAL A 1 145 ? 15.195 -1.988 -20.965 1.00 93.94 145 VAL A CA 1
ATOM 1111 C C . VAL A 1 145 ? 15.119 -1.315 -19.594 1.00 93.94 145 VAL A C 1
ATOM 1113 O O . VAL A 1 145 ? 14.032 -0.932 -19.155 1.00 93.94 145 VAL A O 1
ATOM 1116 N N . LEU A 1 146 ? 16.257 -1.136 -18.916 1.00 93.19 146 LEU A N 1
ATOM 1117 C CA . LEU A 1 146 ? 16.298 -0.522 -17.586 1.00 93.19 146 LEU A CA 1
ATOM 1118 C C . LEU A 1 146 ? 15.842 0.942 -17.632 1.00 93.19 146 LEU A C 1
ATOM 1120 O O . LEU A 1 146 ? 14.998 1.354 -16.836 1.00 93.19 146 LEU A O 1
ATOM 1124 N N . PHE A 1 147 ? 16.358 1.717 -18.587 1.00 95.81 147 PHE A N 1
ATOM 1125 C CA . PHE A 1 147 ? 16.023 3.128 -18.750 1.00 95.81 147 PHE A CA 1
ATOM 1126 C C . PHE A 1 147 ? 14.548 3.318 -19.101 1.00 95.81 147 PHE A C 1
ATOM 1128 O O . PHE A 1 147 ? 13.896 4.170 -18.507 1.00 95.81 147 PHE A O 1
ATOM 1135 N N . ALA A 1 148 ? 13.995 2.504 -20.003 1.00 94.31 148 ALA A N 1
ATOM 1136 C CA . ALA A 1 148 ? 12.573 2.547 -20.326 1.00 94.31 148 ALA A CA 1
ATOM 1137 C C . ALA A 1 148 ? 11.704 2.214 -19.106 1.00 94.31 148 ALA A C 1
ATOM 1139 O O . ALA A 1 148 ? 10.787 2.965 -18.782 1.00 94.31 148 ALA A O 1
ATOM 1140 N N . SER A 1 149 ? 12.027 1.131 -18.393 1.00 92.75 149 SER A N 1
ATOM 1141 C CA . SER A 1 149 ? 11.217 0.649 -17.268 1.00 92.75 149 SER A CA 1
ATOM 1142 C C . SER A 1 149 ? 11.198 1.645 -16.105 1.00 92.75 149 SER A C 1
ATOM 1144 O O . SER A 1 149 ? 10.130 2.060 -15.657 1.00 92.75 149 SER A O 1
ATOM 1146 N N . PHE A 1 150 ? 12.373 2.072 -15.629 1.00 93.81 150 PHE A N 1
ATOM 1147 C CA . PHE A 1 150 ? 12.479 2.993 -14.491 1.00 93.81 150 PHE A CA 1
ATOM 1148 C C . PHE A 1 150 ? 12.230 4.453 -14.885 1.00 93.81 150 PHE A C 1
ATOM 1150 O O . PHE A 1 150 ? 11.700 5.228 -14.085 1.00 93.81 150 PHE A O 1
ATOM 1157 N N . GLY A 1 151 ? 12.574 4.838 -16.116 1.00 93.62 151 GLY A N 1
ATOM 1158 C CA . GLY A 1 151 ? 12.314 6.171 -16.654 1.00 93.62 151 GLY A CA 1
ATOM 1159 C C . GLY A 1 151 ? 10.822 6.443 -16.816 1.00 93.62 151 GLY A C 1
ATOM 1160 O O . GLY A 1 151 ? 10.364 7.510 -16.410 1.00 93.62 151 GLY A O 1
ATOM 1161 N N . ALA A 1 152 ? 10.047 5.465 -17.304 1.00 90.75 152 ALA A N 1
ATOM 1162 C CA . ALA A 1 152 ? 8.589 5.562 -17.368 1.00 90.75 152 ALA A CA 1
ATOM 1163 C C . ALA A 1 152 ? 7.980 5.805 -15.982 1.00 90.75 152 ALA A C 1
ATOM 1165 O O . ALA A 1 152 ? 7.235 6.765 -15.795 1.00 90.75 152 ALA A O 1
ATOM 1166 N N . VAL A 1 153 ? 8.361 4.995 -14.989 1.00 88.88 153 VAL A N 1
ATOM 1167 C CA . VAL A 1 153 ? 7.899 5.152 -13.600 1.00 88.88 153 VAL A CA 1
ATOM 1168 C C . VAL A 1 153 ? 8.247 6.541 -13.066 1.00 88.88 153 VAL A C 1
ATOM 1170 O O . VAL A 1 153 ? 7.396 7.228 -12.506 1.00 88.88 153 VAL A O 1
ATOM 1173 N N . THR A 1 154 ? 9.491 6.983 -13.262 1.00 90.06 154 THR A N 1
ATOM 1174 C CA . THR A 1 154 ? 9.960 8.289 -12.776 1.00 90.06 154 THR A CA 1
ATOM 1175 C C . THR A 1 154 ? 9.182 9.434 -13.423 1.00 90.06 154 THR A C 1
ATOM 1177 O O . THR A 1 154 ? 8.751 10.353 -12.729 1.00 90.06 154 THR A O 1
ATOM 1180 N N . PHE A 1 155 ? 8.936 9.357 -14.733 1.00 89.00 155 PHE A N 1
ATOM 1181 C CA . PHE A 1 155 ? 8.133 10.334 -15.463 1.00 89.00 155 PHE A CA 1
ATOM 1182 C C . PHE A 1 155 ? 6.690 10.378 -14.950 1.00 89.00 155 PHE A C 1
ATOM 1184 O O . PHE A 1 155 ? 6.178 11.453 -14.642 1.00 89.00 155 PHE A O 1
ATOM 1191 N N . PHE A 1 156 ? 6.041 9.224 -14.790 1.00 83.31 156 PHE A N 1
ATOM 1192 C CA . PHE A 1 156 ? 4.659 9.163 -14.314 1.00 83.31 156 PHE A CA 1
ATOM 1193 C C . PHE A 1 156 ? 4.493 9.573 -12.847 1.00 83.31 156 PHE A C 1
ATOM 1195 O O . PHE A 1 156 ? 3.427 10.050 -12.470 1.00 83.31 156 PHE A O 1
ATOM 1202 N N . ARG A 1 157 ? 5.542 9.453 -12.027 1.00 84.69 157 ARG A N 1
ATOM 1203 C CA . ARG A 1 157 ? 5.570 9.966 -10.649 1.00 84.69 157 ARG A CA 1
ATOM 1204 C C . ARG A 1 157 ? 5.917 11.457 -10.556 1.00 84.69 157 ARG A C 1
ATOM 1206 O O . ARG A 1 157 ? 5.827 12.021 -9.468 1.00 84.69 157 ARG A O 1
ATOM 1213 N N . SER A 1 158 ? 6.314 12.095 -11.656 1.00 87.81 158 SER A N 1
ATOM 1214 C CA . SER A 1 158 ? 6.715 13.502 -11.654 1.00 87.81 158 SER A CA 1
ATOM 1215 C C . SER A 1 158 ? 5.522 14.461 -11.748 1.00 87.81 158 SER A C 1
ATOM 1217 O O . SER A 1 158 ? 4.501 14.183 -12.388 1.00 87.81 158 SER A O 1
ATOM 1219 N N . SER A 1 159 ? 5.683 15.616 -11.108 1.00 86.81 159 SER A N 1
ATOM 1220 C CA . SER A 1 159 ? 4.801 16.778 -11.214 1.00 86.81 159 SER A CA 1
ATOM 1221 C C . SER A 1 159 ? 5.599 17.882 -11.903 1.00 86.81 159 SER A C 1
ATOM 1223 O O . SER A 1 159 ? 6.677 18.235 -11.429 1.00 86.81 159 SER A O 1
ATOM 1225 N N . PHE A 1 160 ? 5.112 18.406 -13.028 1.00 85.31 160 PHE A N 1
ATOM 1226 C CA . PHE A 1 160 ? 5.845 19.430 -13.787 1.00 85.31 160 PHE A CA 1
ATOM 1227 C C . PHE A 1 160 ? 5.509 20.848 -13.336 1.00 85.31 160 PHE A C 1
ATOM 1229 O O . PHE A 1 160 ? 6.333 21.748 -13.469 1.00 85.31 160 PHE A O 1
ATOM 1236 N N . PHE A 1 161 ? 4.309 21.042 -12.791 1.00 86.31 161 PHE A N 1
ATOM 1237 C CA . PHE A 1 161 ? 3.836 22.336 -12.325 1.00 86.31 161 PHE A CA 1
ATOM 1238 C C . PHE A 1 161 ? 3.063 22.169 -11.022 1.00 86.31 161 PHE A C 1
ATOM 1240 O O . PHE A 1 161 ? 2.458 21.127 -10.780 1.00 86.31 161 PHE A O 1
ATOM 1247 N N . THR A 1 162 ? 3.043 23.212 -10.203 1.00 83.88 162 THR A N 1
ATOM 1248 C CA . THR A 1 162 ? 2.150 23.328 -9.051 1.00 83.88 162 THR A CA 1
ATOM 1249 C C . THR A 1 162 ? 1.222 24.510 -9.289 1.00 83.88 162 THR A C 1
ATOM 1251 O O . THR A 1 162 ? 1.656 25.598 -9.666 1.00 83.88 162 THR A O 1
ATOM 1254 N N . ALA A 1 163 ? -0.079 24.297 -9.122 1.00 84.88 163 ALA A N 1
ATOM 1255 C CA . ALA A 1 163 ? -1.082 25.346 -9.208 1.00 84.88 163 ALA A CA 1
ATOM 1256 C C . ALA A 1 163 ? -1.748 25.515 -7.852 1.00 84.88 163 ALA A C 1
ATOM 1258 O O . ALA A 1 163 ? -2.226 24.550 -7.262 1.00 84.88 163 ALA A O 1
ATOM 1259 N N . ARG A 1 164 ? -1.816 26.752 -7.365 1.00 86.00 164 ARG A N 1
ATOM 1260 C CA . ARG A 1 164 ? -2.485 27.050 -6.104 1.00 86.00 164 ARG A CA 1
ATOM 1261 C C . ARG A 1 164 ? -3.965 27.309 -6.347 1.00 86.00 164 ARG A C 1
ATOM 1263 O O . ARG A 1 164 ? -4.327 28.309 -6.961 1.00 86.00 164 ARG A O 1
ATOM 1270 N N . VAL A 1 165 ? -4.823 26.426 -5.849 1.00 84.38 165 VAL A N 1
ATOM 1271 C CA . VAL A 1 165 ? -6.283 26.531 -5.959 1.00 84.38 165 VAL A CA 1
ATOM 1272 C C . VAL A 1 165 ? -6.863 26.598 -4.552 1.00 84.38 165 VAL A C 1
ATOM 1274 O O . VAL A 1 165 ? -6.615 25.721 -3.731 1.00 84.38 165 VAL A O 1
ATOM 1277 N N . ASN A 1 166 ? -7.622 27.654 -4.247 1.00 86.06 166 ASN A N 1
ATOM 1278 C CA . ASN A 1 166 ? -8.229 27.867 -2.923 1.00 86.06 166 ASN A CA 1
ATOM 1279 C C . ASN A 1 166 ? -7.222 27.792 -1.757 1.00 86.06 166 ASN A C 1
ATOM 1281 O O . ASN A 1 166 ? -7.517 27.258 -0.692 1.00 86.06 166 ASN A O 1
ATOM 1285 N N . GLY A 1 167 ? -6.007 28.305 -1.969 1.00 86.94 167 GLY A N 1
ATOM 1286 C CA . GLY A 1 167 ? -4.948 28.305 -0.958 1.00 86.94 167 GLY A CA 1
ATOM 1287 C C . GLY A 1 167 ? -4.181 26.986 -0.819 1.00 86.94 167 GLY A C 1
ATOM 1288 O O . GLY A 1 167 ? -3.166 26.993 -0.119 1.00 86.94 167 GLY A O 1
ATOM 1289 N N . VAL A 1 168 ? -4.592 25.924 -1.521 1.00 84.06 168 VAL A N 1
ATOM 1290 C CA . VAL A 1 168 ? -3.943 24.604 -1.547 1.00 84.06 168 VAL A CA 1
ATOM 1291 C C . VAL A 1 168 ? -3.118 24.452 -2.821 1.00 84.06 168 VAL A C 1
ATOM 1293 O O . VAL A 1 168 ? -3.602 24.749 -3.912 1.00 84.06 168 VAL A O 1
ATOM 1296 N N . ASP A 1 169 ? -1.881 23.981 -2.689 1.00 85.44 169 ASP A N 1
ATOM 1297 C CA . ASP A 1 169 ? -1.026 23.681 -3.837 1.00 85.44 169 ASP A CA 1
ATOM 1298 C C . ASP A 1 169 ? -1.402 22.316 -4.428 1.00 85.44 169 ASP A C 1
ATOM 1300 O O . ASP A 1 169 ? -1.436 21.299 -3.734 1.00 85.44 169 ASP A O 1
ATOM 1304 N N . VAL A 1 170 ? -1.715 22.305 -5.722 1.00 82.81 170 VAL A N 1
ATOM 1305 C CA . VAL A 1 170 ? -2.113 21.124 -6.488 1.00 82.81 170 VAL A CA 1
ATOM 1306 C C . VAL A 1 170 ? -1.064 20.854 -7.554 1.00 82.81 170 VAL A C 1
ATOM 1308 O O . VAL A 1 170 ? -0.842 21.663 -8.454 1.00 82.81 170 VAL A O 1
ATOM 1311 N N . ASP A 1 171 ? -0.441 19.686 -7.468 1.00 84.44 171 ASP A N 1
ATOM 1312 C CA . ASP A 1 171 ? 0.449 19.183 -8.506 1.00 84.44 171 ASP A CA 1
ATOM 1313 C C . ASP A 1 171 ? -0.313 18.958 -9.822 1.00 84.44 171 ASP A C 1
ATOM 1315 O O . ASP A 1 171 ? -1.303 18.218 -9.869 1.00 84.44 171 ASP A O 1
ATOM 1319 N N . ILE A 1 172 ? 0.193 19.543 -10.906 1.00 81.06 172 ILE A N 1
ATOM 1320 C CA . ILE A 1 172 ? -0.242 19.310 -12.280 1.00 81.06 172 ILE A CA 1
ATOM 1321 C C . ILE A 1 172 ? 0.852 18.515 -12.995 1.00 81.06 172 ILE A C 1
ATOM 1323 O O . ILE A 1 172 ? 1.962 18.997 -13.244 1.00 81.06 172 ILE A O 1
ATOM 1327 N N . GLY A 1 173 ? 0.526 17.277 -13.353 1.00 85.81 173 GLY A N 1
ATOM 1328 C CA . GLY A 1 173 ? 1.409 16.427 -14.136 1.00 85.81 173 GLY A CA 1
ATOM 1329 C C . GLY A 1 173 ? 0.873 15.008 -14.307 1.00 85.81 173 GLY A C 1
ATOM 1330 O O . GLY A 1 173 ? -0.243 14.703 -13.879 1.00 85.81 173 GLY A O 1
ATOM 1331 N N . PRO A 1 174 ? 1.677 14.116 -14.908 1.00 80.38 174 PRO A N 1
ATOM 1332 C CA . PRO A 1 174 ? 1.354 12.696 -15.034 1.00 80.38 174 PRO A CA 1
ATOM 1333 C C . PRO A 1 174 ? 0.982 12.040 -13.696 1.00 80.38 174 PRO A C 1
ATOM 1335 O O . PRO A 1 174 ? 0.080 11.200 -13.651 1.00 80.38 174 PRO A O 1
ATOM 1338 N N . ALA A 1 175 ? 1.601 12.485 -12.594 1.00 85.38 175 ALA A N 1
ATOM 1339 C CA . ALA A 1 175 ? 1.315 11.986 -11.252 1.00 85.38 175 ALA A CA 1
ATOM 1340 C C . ALA A 1 175 ? -0.147 12.187 -10.829 1.00 85.38 175 ALA A C 1
ATOM 1342 O O . ALA A 1 175 ? -0.679 11.379 -10.069 1.00 85.38 175 ALA A O 1
ATOM 1343 N N . THR A 1 176 ? -0.830 13.224 -11.326 1.00 84.44 176 THR A N 1
ATOM 1344 C CA . THR A 1 176 ? -2.232 13.509 -10.986 1.00 84.44 176 THR A CA 1
ATOM 1345 C C . THR A 1 176 ? -3.163 12.387 -11.458 1.00 84.44 176 THR A C 1
ATOM 1347 O O . THR A 1 176 ? -4.085 12.012 -10.733 1.00 84.44 176 THR A O 1
ATOM 1350 N N . LEU A 1 177 ? -2.890 11.791 -12.625 1.00 79.19 177 LEU A N 1
ATOM 1351 C CA . LEU A 1 177 ? -3.659 10.661 -13.156 1.00 79.19 177 LEU A CA 1
ATOM 1352 C C . LEU A 1 177 ? -3.542 9.432 -12.244 1.00 79.19 177 LEU A C 1
ATOM 1354 O O . LEU A 1 177 ? -4.551 8.844 -11.852 1.00 79.19 177 LEU A O 1
ATOM 1358 N N . LEU A 1 178 ? -2.310 9.075 -11.871 1.00 82.31 178 LEU A N 1
ATOM 1359 C CA . LEU A 1 178 ? -2.038 7.937 -10.993 1.00 82.31 178 LEU A CA 1
ATOM 1360 C C . LEU A 1 178 ? -2.620 8.148 -9.592 1.00 82.31 178 LEU A C 1
ATOM 1362 O O . LEU A 1 178 ? -3.257 7.246 -9.052 1.00 82.31 178 LEU A O 1
ATOM 1366 N N . LYS A 1 179 ? -2.480 9.356 -9.030 1.00 84.88 179 LYS A N 1
ATOM 1367 C CA . LYS A 1 179 ? -3.095 9.738 -7.748 1.00 84.88 179 LYS A CA 1
ATOM 1368 C C . LYS A 1 179 ? -4.621 9.593 -7.786 1.00 84.88 179 LYS A C 1
ATOM 1370 O O . LYS A 1 179 ? -5.209 9.087 -6.830 1.00 84.88 179 LYS A O 1
ATOM 1375 N N . GLY A 1 180 ? -5.259 9.997 -8.886 1.00 82.56 180 GLY A N 1
ATOM 1376 C CA . GLY A 1 180 ? -6.699 9.833 -9.096 1.00 82.56 180 GLY A CA 1
ATOM 1377 C C . GLY A 1 180 ? -7.136 8.368 -9.064 1.00 82.56 180 GLY A C 1
ATOM 1378 O O . GLY A 1 180 ? -8.062 8.020 -8.334 1.00 82.56 180 GLY A O 1
ATOM 1379 N N . LEU A 1 181 ? -6.429 7.492 -9.784 1.00 77.69 181 LEU A N 1
ATOM 1380 C CA . LEU A 1 181 ? -6.706 6.050 -9.772 1.00 77.69 181 LEU A CA 1
ATOM 1381 C C . LEU A 1 181 ? -6.521 5.443 -8.387 1.00 77.69 181 LEU A C 1
ATOM 1383 O O . LEU A 1 181 ? -7.419 4.768 -7.896 1.00 77.69 181 LEU A O 1
ATOM 1387 N N . LEU A 1 182 ? -5.403 5.757 -7.738 1.00 81.81 182 LEU A N 1
ATOM 1388 C CA . LEU A 1 182 ? -5.110 5.326 -6.377 1.00 81.81 182 LEU A CA 1
ATOM 1389 C C . LEU A 1 182 ? -6.194 5.768 -5.383 1.00 81.81 182 LEU A C 1
ATOM 1391 O O . LEU A 1 182 ? -6.571 4.993 -4.512 1.00 81.81 182 LEU A O 1
ATOM 1395 N N . THR A 1 183 ? -6.756 6.967 -5.551 1.00 84.19 183 THR A N 1
ATOM 1396 C CA . THR A 1 183 ? -7.874 7.458 -4.727 1.00 84.19 183 THR A CA 1
ATOM 1397 C C . THR A 1 183 ? -9.151 6.643 -4.954 1.00 84.19 183 THR A C 1
ATOM 1399 O O . THR A 1 183 ? -9.878 6.350 -4.006 1.00 84.19 183 THR A O 1
ATOM 1402 N N . LEU A 1 184 ? -9.443 6.244 -6.194 1.00 76.25 184 LEU A N 1
ATOM 1403 C CA . LEU A 1 184 ? -10.584 5.370 -6.490 1.00 76.25 184 LEU A CA 1
ATOM 1404 C C . LEU A 1 184 ? -10.384 3.968 -5.896 1.00 76.25 184 LEU A C 1
ATOM 1406 O O . LEU A 1 184 ? -11.322 3.417 -5.312 1.00 76.25 184 LEU A O 1
ATOM 1410 N N . THR A 1 185 ? -9.165 3.427 -5.995 1.00 78.31 185 THR A N 1
ATOM 1411 C CA . THR A 1 185 ? -8.755 2.182 -5.332 1.00 78.31 185 THR A CA 1
ATOM 1412 C C . THR A 1 185 ? -8.977 2.293 -3.822 1.00 78.31 185 THR A C 1
ATOM 1414 O O . THR A 1 185 ? -9.692 1.464 -3.260 1.00 78.31 185 THR A O 1
ATOM 1417 N N . ASP A 1 186 ? -8.488 3.365 -3.183 1.00 81.12 186 ASP A N 1
ATOM 1418 C CA . ASP A 1 186 ? -8.654 3.598 -1.743 1.00 81.12 186 ASP A CA 1
ATOM 1419 C C . ASP A 1 186 ? -10.131 3.579 -1.361 1.00 81.12 186 ASP A C 1
ATOM 1421 O O . ASP A 1 186 ? -10.525 2.906 -0.417 1.00 81.12 186 ASP A O 1
ATOM 1425 N N . GLN A 1 187 ? -10.978 4.293 -2.105 1.00 80.50 187 GLN A N 1
ATOM 1426 C CA . GLN A 1 187 ? -12.410 4.349 -1.822 1.00 80.50 187 GLN A CA 1
ATOM 1427 C C . GLN A 1 187 ? -13.082 2.979 -1.952 1.00 80.50 187 GLN A C 1
ATOM 1429 O O . GLN A 1 187 ? -13.943 2.641 -1.139 1.00 80.50 187 GLN A O 1
ATOM 1434 N N . SER A 1 188 ? -12.717 2.192 -2.966 1.00 76.19 188 SER A N 1
ATOM 1435 C CA . SER A 1 188 ? -13.276 0.852 -3.170 1.00 76.19 188 SER A CA 1
ATOM 1436 C C . SER A 1 188 ? -12.892 -0.103 -2.037 1.00 76.19 188 SER A C 1
ATOM 1438 O O . SER A 1 188 ? -13.768 -0.739 -1.441 1.00 76.19 188 SER A O 1
ATOM 1440 N N . ILE A 1 189 ? -11.613 -0.106 -1.661 1.00 74.19 189 ILE A N 1
ATOM 1441 C CA . ILE A 1 189 ? -11.071 -0.924 -0.583 1.00 74.19 189 ILE A CA 1
ATOM 1442 C C . ILE A 1 189 ? -11.648 -0.463 0.755 1.00 74.19 189 ILE A C 1
ATOM 1444 O O . ILE A 1 189 ? -12.101 -1.296 1.535 1.00 74.19 189 ILE A O 1
ATOM 1448 N N . ASN A 1 190 ? -11.732 0.846 0.999 1.00 77.31 190 ASN A N 1
ATOM 1449 C CA . ASN A 1 190 ? -12.299 1.408 2.224 1.00 77.31 190 ASN A CA 1
ATOM 1450 C C . ASN A 1 190 ? -13.776 1.046 2.402 1.00 77.31 190 ASN A C 1
ATOM 1452 O O . ASN A 1 190 ? -14.183 0.734 3.519 1.00 77.31 190 ASN A O 1
ATOM 1456 N N . ARG A 1 191 ? -14.584 1.034 1.331 1.00 75.62 191 ARG A N 1
ATOM 1457 C CA . ARG A 1 191 ? -15.992 0.599 1.410 1.00 75.62 191 ARG A CA 1
ATOM 1458 C C . ARG A 1 191 ? -16.104 -0.851 1.872 1.00 75.62 191 ARG A C 1
ATOM 1460 O O . ARG A 1 191 ? -16.866 -1.150 2.790 1.00 75.62 191 ARG A O 1
ATOM 1467 N N . TRP A 1 192 ? -15.322 -1.740 1.268 1.00 74.38 192 TRP A N 1
ATOM 1468 C CA . TRP A 1 192 ? -15.320 -3.152 1.638 1.00 74.38 192 TRP A CA 1
ATOM 1469 C C . TRP A 1 192 ? -14.751 -3.387 3.044 1.00 74.38 192 TRP A C 1
ATOM 1471 O O . TRP A 1 192 ? -15.343 -4.114 3.843 1.00 74.38 192 TRP A O 1
ATOM 1481 N N . GLN A 1 193 ? -13.635 -2.734 3.381 1.00 75.12 193 GLN A N 1
ATOM 1482 C CA . GLN A 1 193 ? -13.027 -2.822 4.707 1.00 75.12 193 GLN A CA 1
ATOM 1483 C C . GLN A 1 193 ? -13.959 -2.288 5.793 1.00 75.12 193 GLN A C 1
ATOM 1485 O O . GLN A 1 193 ? -14.042 -2.890 6.860 1.00 75.12 193 GLN A O 1
ATOM 1490 N N . GLY A 1 194 ? -14.672 -1.191 5.529 1.00 81.81 194 GLY A N 1
ATOM 1491 C CA . GLY A 1 194 ? -15.654 -0.626 6.448 1.00 81.81 194 GLY A CA 1
ATOM 1492 C C . GLY A 1 194 ? -16.761 -1.624 6.775 1.00 81.81 194 GLY A C 1
ATOM 1493 O O . GLY A 1 194 ? -17.032 -1.857 7.951 1.00 81.81 194 GLY A O 1
ATOM 1494 N N . ALA A 1 195 ? -17.327 -2.278 5.756 1.00 82.56 195 ALA A N 1
ATOM 1495 C CA . ALA A 1 195 ? -18.347 -3.310 5.942 1.00 82.56 195 ALA A CA 1
ATOM 1496 C C . ALA A 1 195 ? -17.812 -4.518 6.734 1.00 82.56 195 ALA A C 1
ATOM 1498 O O . ALA A 1 195 ? -18.387 -4.895 7.752 1.00 82.56 195 ALA A O 1
ATOM 1499 N N . ALA A 1 196 ? -16.661 -5.072 6.338 1.00 82.62 196 ALA A N 1
ATOM 1500 C CA . ALA A 1 196 ? -16.058 -6.215 7.029 1.00 82.62 196 ALA A CA 1
ATOM 1501 C C . ALA A 1 196 ? -15.691 -5.899 8.492 1.00 82.62 196 ALA A C 1
ATOM 1503 O O . ALA A 1 196 ? -15.815 -6.755 9.371 1.00 82.62 196 ALA A O 1
ATOM 1504 N N . ARG A 1 197 ? -15.241 -4.668 8.761 1.00 88.12 197 ARG A N 1
ATOM 1505 C CA . ARG A 1 197 ? -14.913 -4.187 10.106 1.00 88.12 197 ARG A CA 1
ATOM 1506 C C . ARG A 1 197 ? -16.162 -4.005 10.959 1.00 88.12 197 ARG A C 1
ATOM 1508 O O . ARG A 1 197 ? -16.142 -4.413 12.115 1.00 88.12 197 ARG A O 1
ATOM 1515 N N . ALA A 1 198 ? -17.225 -3.432 10.399 1.00 88.75 198 ALA A N 1
ATOM 1516 C CA . ALA A 1 198 ? -18.504 -3.276 11.083 1.00 88.75 198 ALA A CA 1
ATOM 1517 C C . ALA A 1 198 ? -19.109 -4.640 11.453 1.00 88.75 198 ALA A C 1
ATOM 1519 O O . ALA A 1 198 ? -19.466 -4.850 12.609 1.00 88.75 198 ALA A O 1
ATOM 1520 N N . ASP A 1 199 ? -19.119 -5.598 10.521 1.00 91.56 199 ASP A N 1
ATOM 1521 C CA . ASP A 1 199 ? -19.603 -6.962 10.768 1.00 91.56 199 ASP A CA 1
ATOM 1522 C C . ASP A 1 199 ? -18.804 -7.675 11.863 1.00 91.56 199 ASP A C 1
ATOM 1524 O O . ASP A 1 199 ? -19.364 -8.369 12.718 1.00 91.56 199 ASP A O 1
ATOM 1528 N N . LEU A 1 200 ? -17.476 -7.534 11.841 1.00 91.94 200 LEU A N 1
ATOM 1529 C CA . LEU A 1 200 ? -16.620 -8.134 12.857 1.00 91.94 200 LEU A CA 1
ATOM 1530 C C . LEU A 1 200 ? -16.809 -7.461 14.220 1.00 91.94 200 LEU A C 1
ATOM 1532 O O . LEU A 1 200 ? -16.896 -8.160 15.228 1.00 91.94 200 LEU A O 1
ATOM 1536 N N . ALA A 1 201 ? -16.913 -6.133 14.253 1.00 94.44 201 ALA A N 1
ATOM 1537 C CA . ALA A 1 201 ? -17.194 -5.385 15.470 1.00 94.44 201 ALA A CA 1
ATOM 1538 C C . ALA A 1 201 ? -18.536 -5.804 16.078 1.00 94.44 201 ALA A C 1
ATOM 1540 O O . ALA A 1 201 ? -18.581 -6.112 17.263 1.00 94.44 201 ALA A O 1
ATOM 1541 N N . ALA A 1 202 ? -19.592 -5.923 15.270 1.00 94.06 202 ALA A N 1
ATOM 1542 C CA . ALA A 1 202 ? -20.902 -6.387 15.722 1.00 94.06 202 ALA A CA 1
ATOM 1543 C C . ALA A 1 202 ? -20.838 -7.779 16.368 1.00 94.06 202 ALA A C 1
ATOM 1545 O O . ALA A 1 202 ? -21.461 -8.025 17.397 1.00 94.06 202 ALA A O 1
ATOM 1546 N N . LYS A 1 203 ? -20.031 -8.688 15.807 1.00 95.19 203 LYS A N 1
ATOM 1547 C CA . LYS A 1 203 ? -19.833 -10.033 16.368 1.00 95.19 203 LYS A CA 1
ATOM 1548 C C . LYS A 1 203 ? -19.015 -10.027 17.658 1.00 95.19 203 LYS A C 1
ATOM 1550 O O . LYS A 1 203 ? -19.370 -10.739 18.592 1.00 95.19 203 LYS A O 1
ATOM 1555 N N . LEU A 1 204 ? -17.911 -9.278 17.703 1.00 94.81 204 LEU A N 1
ATOM 1556 C CA . LEU A 1 204 ? -17.002 -9.249 18.857 1.00 94.81 204 LEU A CA 1
ATOM 1557 C C . LEU A 1 204 ? -17.574 -8.465 20.041 1.00 94.81 204 LEU A C 1
ATOM 1559 O O . LEU A 1 204 ? -17.320 -8.830 21.183 1.00 94.81 204 LEU A O 1
ATOM 1563 N N . MET A 1 205 ? -18.336 -7.408 19.764 1.00 95.94 205 MET A N 1
ATOM 1564 C CA . MET A 1 205 ? -18.891 -6.499 20.770 1.00 95.94 205 MET A CA 1
ATOM 1565 C C . MET A 1 205 ? -20.313 -6.877 21.194 1.00 95.94 205 MET A C 1
ATOM 1567 O O . MET A 1 205 ? -20.928 -6.175 21.996 1.00 95.94 205 MET A O 1
ATOM 1571 N N . LYS A 1 206 ? -20.839 -7.998 20.687 1.00 94.12 206 LYS A N 1
ATOM 1572 C CA . LYS A 1 206 ? -22.126 -8.531 21.123 1.00 94.12 206 LYS A CA 1
ATOM 1573 C C . LYS A 1 206 ? -22.113 -8.747 22.639 1.00 94.12 206 LYS A C 1
ATOM 1575 O O . LYS A 1 206 ? -21.183 -9.342 23.179 1.00 94.12 206 LYS A O 1
ATOM 1580 N N . ASP A 1 207 ? -23.160 -8.271 23.309 1.00 92.50 207 ASP A N 1
ATOM 1581 C CA . ASP A 1 207 ? -23.338 -8.354 24.764 1.00 92.50 207 ASP A CA 1
ATOM 1582 C C . ASP A 1 207 ? -22.264 -7.607 25.584 1.00 92.50 207 ASP A C 1
ATOM 1584 O O . ASP A 1 207 ? -22.136 -7.831 26.791 1.00 92.50 207 ASP A O 1
ATOM 1588 N N . ILE A 1 208 ? -21.488 -6.715 24.959 1.00 94.44 208 ILE A N 1
ATOM 1589 C CA . ILE A 1 208 ? -20.505 -5.863 25.633 1.00 94.44 208 ILE A CA 1
ATOM 1590 C C . ILE A 1 208 ? -21.136 -4.506 25.940 1.00 94.44 208 ILE A C 1
ATOM 1592 O O . ILE A 1 208 ? -21.640 -3.837 25.039 1.00 94.44 208 ILE A O 1
ATOM 1596 N N . ALA A 1 209 ? -21.056 -4.075 27.199 1.00 94.62 209 ALA A N 1
ATOM 1597 C CA . ALA A 1 209 ? -21.483 -2.745 27.615 1.00 94.62 209 ALA A CA 1
ATOM 1598 C C . ALA A 1 209 ? -20.380 -1.734 27.296 1.00 94.62 209 ALA A C 1
ATOM 1600 O O . ALA A 1 209 ? -19.280 -1.807 27.856 1.00 94.62 209 ALA A O 1
ATOM 1601 N N . PHE A 1 210 ? -20.683 -0.766 26.436 1.00 94.69 210 PHE A N 1
ATOM 1602 C CA . PHE A 1 210 ? -19.787 0.327 26.088 1.00 94.69 210 PHE A CA 1
ATOM 1603 C C . PHE A 1 210 ? -19.291 1.077 27.331 1.00 94.69 210 PHE A C 1
ATOM 1605 O O . PHE A 1 210 ? -18.089 1.309 27.458 1.00 94.69 210 PHE A O 1
ATOM 1612 N N . SER A 1 211 ? -20.164 1.387 28.293 1.00 93.81 211 SER A N 1
ATOM 1613 C CA . SER A 1 211 ? -19.775 2.085 29.532 1.00 93.81 211 SER A CA 1
ATOM 1614 C C . SER A 1 211 ? -18.703 1.351 30.344 1.00 93.81 211 SER A C 1
ATOM 1616 O O . SER A 1 211 ? -17.834 1.999 30.932 1.00 93.81 211 SER A O 1
ATOM 1618 N N . LYS A 1 212 ? -18.718 0.013 30.342 1.00 93.25 212 LYS A N 1
ATOM 1619 C CA . LYS A 1 212 ? -17.711 -0.824 31.018 1.00 93.25 212 LYS A CA 1
ATOM 1620 C C . LYS A 1 212 ? -16.463 -1.036 30.155 1.00 93.25 212 LYS A C 1
ATOM 1622 O O . LYS A 1 212 ? -15.344 -1.084 30.673 1.00 93.25 212 LYS A O 1
ATOM 1627 N N . ALA A 1 213 ? -16.648 -1.158 28.841 1.00 93.75 213 ALA A N 1
ATOM 1628 C CA . ALA A 1 213 ? -15.589 -1.478 27.892 1.00 93.75 213 ALA A CA 1
ATOM 1629 C C . ALA A 1 213 ? -14.722 -0.269 27.517 1.00 93.75 213 ALA A C 1
ATOM 1631 O O . ALA A 1 213 ? -13.509 -0.419 27.415 1.00 93.75 213 ALA A O 1
ATOM 1632 N N . LYS A 1 214 ? -15.290 0.933 27.355 1.00 94.25 214 LYS 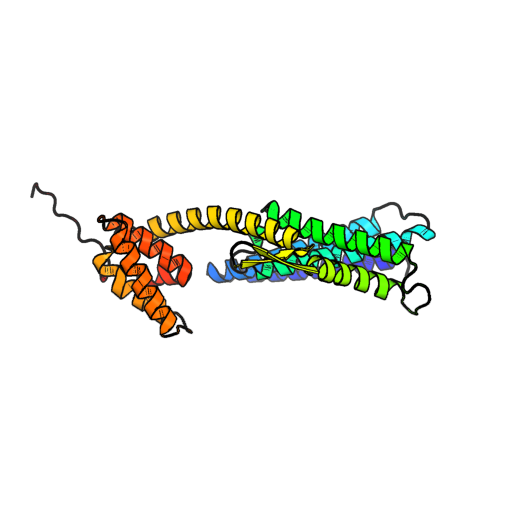A N 1
ATOM 1633 C CA . LYS A 1 214 ? -14.589 2.102 26.784 1.00 94.25 214 LYS A CA 1
ATOM 1634 C C . LYS A 1 214 ? -13.257 2.433 27.460 1.00 94.25 214 LYS A C 1
ATOM 1636 O O . LYS A 1 214 ? -12.320 2.837 26.783 1.00 94.25 214 LYS A O 1
ATOM 1641 N N . GLY A 1 215 ? -13.161 2.241 28.777 1.00 91.44 215 GLY A N 1
ATOM 1642 C CA . GLY A 1 215 ? -11.919 2.426 29.526 1.00 91.44 215 GLY A CA 1
ATOM 1643 C C . GLY A 1 215 ? -11.033 1.182 29.493 1.00 91.44 215 GLY A C 1
ATOM 1644 O O . GLY A 1 215 ? -9.899 1.235 29.028 1.00 91.44 215 GLY A O 1
ATOM 1645 N N . SER A 1 216 ? -11.563 0.057 29.976 1.00 92.94 216 SER A N 1
ATOM 1646 C CA . SER A 1 216 ? -10.797 -1.175 30.205 1.00 92.94 216 SER A CA 1
ATOM 1647 C C . SER A 1 216 ? -10.327 -1.851 28.913 1.00 92.94 216 SER A C 1
ATOM 1649 O O . SER A 1 216 ? -9.159 -2.224 28.810 1.00 92.94 216 SER A O 1
ATOM 1651 N N . LEU A 1 217 ? -11.204 -1.963 27.912 1.00 94.25 217 LEU A N 1
ATOM 1652 C CA . LEU A 1 217 ? -10.893 -2.563 26.614 1.00 94.25 217 LEU A CA 1
ATOM 1653 C C . LEU A 1 217 ? -9.891 -1.712 25.845 1.00 94.25 217 LEU A C 1
ATOM 1655 O O . LEU A 1 217 ? -8.898 -2.240 25.355 1.00 94.25 217 LEU A O 1
ATOM 1659 N N . THR A 1 218 ? -10.108 -0.397 25.795 1.00 93.19 218 THR A N 1
ATOM 1660 C CA . THR A 1 218 ? -9.168 0.531 25.158 1.00 93.19 218 THR A CA 1
ATOM 1661 C C . THR A 1 218 ? -7.800 0.454 25.824 1.00 93.19 218 THR A C 1
ATOM 1663 O O . THR A 1 218 ? -6.806 0.249 25.138 1.00 93.19 218 THR A O 1
ATOM 1666 N N . ALA A 1 219 ? -7.729 0.549 27.155 1.00 90.69 219 ALA A N 1
ATOM 1667 C CA . ALA A 1 219 ? -6.460 0.501 27.878 1.00 90.69 219 ALA A CA 1
ATOM 1668 C C . ALA A 1 219 ? -5.689 -0.802 27.625 1.00 90.69 219 ALA A C 1
ATOM 1670 O O . ALA A 1 219 ? -4.475 -0.760 27.414 1.00 90.69 219 ALA A O 1
ATOM 1671 N N . LEU A 1 220 ? -6.382 -1.945 27.606 1.00 91.50 220 LEU A N 1
ATOM 1672 C CA . LEU A 1 220 ? -5.765 -3.235 27.317 1.00 91.50 220 LEU A CA 1
ATOM 1673 C C . LEU A 1 220 ? -5.234 -3.291 25.877 1.00 91.50 220 LEU A C 1
ATOM 1675 O O . LEU A 1 220 ? -4.059 -3.594 25.688 1.00 91.50 220 LEU A O 1
ATOM 1679 N N . CYS A 1 221 ? -6.048 -2.899 24.890 1.00 91.12 221 CYS A N 1
ATOM 1680 C CA . CYS A 1 221 ? -5.646 -2.825 23.482 1.00 91.12 221 CYS A CA 1
ATOM 1681 C C . CYS A 1 221 ? -4.421 -1.917 23.265 1.00 91.12 221 CYS A C 1
ATOM 1683 O O . CYS A 1 221 ? -3.494 -2.279 22.542 1.00 91.12 221 CYS A O 1
ATOM 1685 N N . LEU A 1 222 ? -4.385 -0.744 23.903 1.00 88.75 222 LEU A N 1
ATOM 1686 C CA . LEU A 1 222 ? -3.250 0.175 23.784 1.00 88.75 222 LEU A CA 1
ATOM 1687 C C . LEU A 1 222 ? -2.002 -0.370 24.494 1.00 88.75 222 LEU A C 1
ATOM 1689 O O . LEU A 1 222 ? -0.897 -0.229 23.988 1.00 88.75 222 LEU A O 1
ATOM 1693 N N . THR A 1 223 ? -2.157 -1.042 25.634 1.00 86.94 223 THR A N 1
ATOM 1694 C CA . THR A 1 223 ? -1.021 -1.614 26.377 1.00 86.94 223 THR A CA 1
ATOM 1695 C C . THR A 1 223 ? -0.389 -2.794 25.636 1.00 86.94 223 THR A C 1
ATOM 1697 O O . THR A 1 223 ? 0.811 -3.026 25.751 1.00 86.94 223 THR A O 1
ATOM 1700 N N . THR A 1 224 ? -1.171 -3.530 24.842 1.00 83.12 224 THR A N 1
ATOM 1701 C CA . THR A 1 224 ? -0.637 -4.579 23.962 1.00 83.12 224 THR A CA 1
ATOM 1702 C C . THR A 1 224 ? 0.142 -4.028 22.764 1.00 83.12 224 THR A C 1
ATOM 1704 O O . THR A 1 224 ? 0.909 -4.769 22.149 1.00 83.12 224 THR A O 1
ATOM 1707 N N . MET A 1 225 ? 0.001 -2.739 22.437 1.00 77.50 225 MET A N 1
ATOM 1708 C CA . MET A 1 225 ? 0.820 -2.103 21.409 1.00 77.50 225 MET A CA 1
ATOM 1709 C C . MET A 1 225 ? 2.195 -1.720 21.960 1.00 77.50 225 MET A C 1
ATOM 1711 O O . MET A 1 225 ? 2.315 -1.019 22.959 1.00 77.50 225 MET A O 1
ATOM 1715 N N . GLN A 1 226 ? 3.254 -2.125 21.258 1.00 64.69 226 GLN A N 1
ATOM 1716 C CA . GLN A 1 226 ? 4.636 -1.867 21.683 1.00 64.69 226 GLN A CA 1
ATOM 1717 C C . GLN A 1 226 ? 5.100 -0.416 21.447 1.00 64.69 226 GLN A C 1
ATOM 1719 O O . GLN A 1 226 ? 6.118 -0.006 21.997 1.00 64.69 226 GLN A O 1
ATOM 1724 N N . TYR A 1 227 ? 4.357 0.374 20.66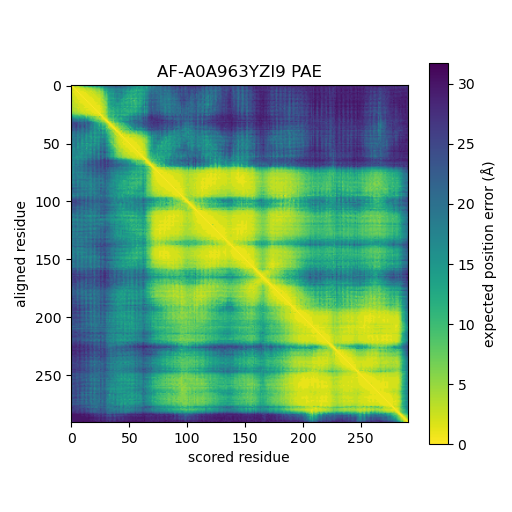5 1.00 63.38 227 TYR A N 1
ATOM 1725 C CA . TYR A 1 227 ? 4.678 1.767 20.349 1.00 63.38 227 TYR A CA 1
ATOM 1726 C C . TYR A 1 227 ? 3.409 2.618 20.322 1.00 63.38 227 TYR A C 1
ATOM 1728 O O . TYR A 1 227 ? 2.699 2.647 19.320 1.00 63.38 227 TYR A O 1
ATOM 1736 N N . ILE A 1 228 ? 3.138 3.325 21.418 1.00 72.00 228 ILE A N 1
ATOM 1737 C CA . ILE A 1 228 ? 2.114 4.371 21.471 1.00 72.00 228 ILE A CA 1
ATOM 1738 C C . ILE A 1 228 ? 2.733 5.645 22.034 1.00 72.00 228 ILE A C 1
ATOM 1740 O O . ILE A 1 228 ? 3.332 5.640 23.112 1.00 72.00 228 ILE A O 1
ATOM 1744 N N . THR A 1 229 ? 2.571 6.752 21.313 1.00 78.00 229 THR A N 1
ATOM 1745 C CA . THR A 1 229 ? 2.971 8.078 21.793 1.00 78.00 229 THR A CA 1
ATOM 1746 C C . THR A 1 229 ? 1.897 8.674 22.710 1.00 78.00 229 THR A C 1
ATOM 1748 O O . THR A 1 229 ? 0.726 8.297 22.666 1.00 78.00 229 THR A O 1
ATOM 1751 N N . LYS A 1 230 ? 2.272 9.650 23.548 1.00 78.75 230 LYS A N 1
ATOM 1752 C CA . LYS A 1 230 ? 1.299 10.382 24.386 1.00 78.75 230 LYS A CA 1
ATOM 1753 C C . LYS A 1 230 ? 0.254 11.136 23.557 1.00 78.75 230 LYS A C 1
ATOM 1755 O O . LYS A 1 230 ? -0.883 11.267 23.993 1.00 78.75 230 LYS A O 1
ATOM 1760 N N . GLU A 1 231 ? 0.642 11.605 22.375 1.00 79.31 231 GLU A N 1
ATOM 1761 C CA . GLU A 1 231 ? -0.248 12.265 21.417 1.00 79.31 231 GLU A CA 1
ATOM 1762 C C . GLU A 1 231 ? -1.317 11.291 20.905 1.00 79.31 231 GLU A C 1
ATOM 1764 O O . GLU A 1 231 ? -2.505 11.558 21.043 1.00 79.31 231 GLU A O 1
ATOM 1769 N N . GLN A 1 232 ? -0.914 10.084 20.491 1.00 77.69 232 GLN A N 1
ATOM 1770 C CA . GLN A 1 232 ? -1.851 9.039 20.068 1.00 77.69 232 GLN A CA 1
ATOM 1771 C C . GLN A 1 232 ? -2.829 8.630 21.181 1.00 77.69 232 GLN A C 1
ATOM 1773 O O . GLN A 1 232 ? -3.996 8.367 20.905 1.00 77.69 232 GLN A O 1
ATOM 1778 N N . GLN A 1 233 ? -2.400 8.599 22.450 1.00 81.00 233 GLN A N 1
ATOM 1779 C CA . GLN A 1 233 ? -3.321 8.337 23.569 1.00 81.00 233 GLN A CA 1
ATOM 1780 C C . GLN A 1 233 ? -4.375 9.440 23.729 1.00 81.00 233 GLN A C 1
ATOM 1782 O O . GLN A 1 233 ? -5.537 9.139 24.012 1.00 81.00 233 GLN A O 1
ATOM 1787 N N . ALA A 1 234 ? -3.987 10.704 23.543 1.00 83.94 234 ALA A N 1
ATOM 1788 C CA . ALA A 1 234 ? -4.909 11.836 23.601 1.00 83.94 234 ALA A CA 1
ATOM 1789 C C . ALA A 1 234 ? -5.905 11.818 22.428 1.00 83.94 234 ALA A C 1
ATOM 1791 O O . ALA A 1 234 ? -7.100 12.066 22.626 1.00 83.94 234 ALA A O 1
ATOM 1792 N N . ASP A 1 235 ? -5.443 11.440 21.236 1.00 86.25 235 ASP A N 1
ATOM 1793 C CA . ASP A 1 235 ? -6.293 11.278 20.054 1.00 86.25 235 ASP A CA 1
ATOM 1794 C C . ASP A 1 235 ? -7.336 10.175 20.258 1.00 86.25 235 ASP A C 1
ATOM 1796 O O . ASP A 1 235 ? -8.514 10.361 19.945 1.00 86.25 235 ASP A O 1
ATOM 1800 N N . VAL A 1 236 ? -6.937 9.048 20.858 1.00 88.94 236 VAL A N 1
ATOM 1801 C CA . VAL A 1 236 ? -7.851 7.946 21.197 1.00 88.94 236 VAL A CA 1
ATOM 1802 C C . VAL A 1 236 ? -8.917 8.385 22.195 1.00 88.94 236 VAL A C 1
ATOM 1804 O O . VAL A 1 236 ? -10.101 8.104 21.999 1.00 88.94 236 VAL A O 1
ATOM 1807 N N . ALA A 1 237 ? -8.527 9.103 23.250 1.00 87.25 237 ALA A N 1
ATOM 1808 C CA . ALA A 1 237 ? -9.477 9.616 24.233 1.00 87.25 237 ALA A CA 1
ATOM 1809 C C . ALA A 1 237 ? -10.502 10.565 23.587 1.00 87.25 237 ALA A C 1
ATOM 1811 O O . ALA A 1 237 ? -11.703 10.449 23.837 1.00 87.25 237 ALA A O 1
ATOM 1812 N N . THR A 1 238 ? -10.034 11.450 22.704 1.00 91.38 238 THR A N 1
ATOM 1813 C CA . THR A 1 238 ? -10.886 12.378 21.949 1.00 91.38 238 THR A CA 1
ATOM 1814 C C . THR A 1 238 ? -11.841 11.630 21.018 1.00 91.38 238 THR A C 1
ATOM 1816 O O . THR A 1 238 ? -13.034 11.933 20.977 1.00 91.38 238 THR A O 1
ATOM 1819 N N . ALA A 1 239 ? -11.354 10.611 20.306 1.00 90.19 239 ALA A N 1
ATOM 1820 C CA . ALA A 1 239 ? -12.177 9.797 19.419 1.00 90.19 239 ALA A CA 1
ATOM 1821 C C . ALA A 1 239 ? -13.299 9.073 20.180 1.00 90.19 239 ALA A C 1
ATOM 1823 O O . ALA A 1 239 ? -14.444 9.077 19.733 1.00 90.19 239 ALA A O 1
ATOM 1824 N N . ILE A 1 240 ? -13.009 8.510 21.358 1.00 91.69 240 ILE A N 1
ATOM 1825 C CA . ILE A 1 240 ? -14.017 7.833 22.188 1.00 91.69 240 ILE A CA 1
ATOM 1826 C C . ILE A 1 240 ? -15.097 8.814 22.662 1.00 91.69 240 ILE A C 1
ATOM 1828 O O . ILE A 1 240 ? -16.278 8.485 22.584 1.00 91.69 240 ILE A O 1
ATOM 1832 N N . GLN A 1 241 ? -14.729 10.029 23.078 1.00 91.12 241 GLN A N 1
ATOM 1833 C CA . GLN A 1 241 ? -15.710 11.065 23.439 1.00 91.12 241 GLN A CA 1
ATOM 1834 C C . GLN A 1 241 ? -16.619 11.433 22.258 1.00 91.12 241 GLN A C 1
ATOM 1836 O O . GLN A 1 241 ? -17.822 11.627 22.421 1.00 91.12 241 GLN A O 1
ATOM 1841 N N . GLN A 1 242 ? -16.069 11.487 21.043 1.00 91.69 242 GLN A N 1
ATOM 1842 C CA . GLN A 1 242 ? -16.871 11.724 19.843 1.00 91.69 242 GLN A CA 1
ATOM 1843 C C . GLN A 1 242 ? -17.826 10.566 19.535 1.00 91.69 242 GLN A C 1
ATOM 1845 O O . GLN A 1 242 ? -18.899 10.812 18.988 1.00 91.69 242 GLN A O 1
ATOM 1850 N N . LEU A 1 243 ? -17.474 9.319 19.874 1.00 91.19 243 LEU A N 1
ATOM 1851 C CA . LEU A 1 243 ? -18.391 8.184 19.737 1.00 91.19 243 LEU A CA 1
ATOM 1852 C C . LEU A 1 243 ? -19.589 8.324 20.678 1.00 91.19 243 LEU A C 1
ATOM 1854 O O . LEU A 1 243 ? -20.716 8.134 20.230 1.00 91.19 243 LEU A O 1
ATOM 1858 N N . GLU A 1 244 ? -19.369 8.734 21.930 1.00 90.25 244 GLU A N 1
ATOM 1859 C CA . GLU A 1 244 ? -20.445 8.972 22.910 1.00 90.25 244 GLU A CA 1
ATOM 1860 C C . GLU A 1 244 ? -21.461 10.013 22.435 1.00 90.25 244 GLU A C 1
ATOM 1862 O O . GLU A 1 244 ? -22.644 9.925 22.750 1.00 90.25 244 GLU A O 1
ATOM 1867 N N . ALA A 1 245 ? -21.019 10.980 21.631 1.00 91.06 245 ALA A N 1
ATOM 1868 C CA . ALA A 1 245 ? -21.901 11.982 21.050 1.00 91.06 245 ALA A CA 1
ATOM 1869 C C . ALA A 1 245 ? -22.783 11.444 19.902 1.00 91.06 245 ALA A C 1
ATOM 1871 O O . ALA A 1 245 ? -23.737 12.118 19.513 1.00 91.06 245 ALA A O 1
ATOM 1872 N N . ARG A 1 246 ? -22.487 10.263 19.334 1.00 89.81 246 ARG A N 1
ATOM 1873 C CA . ARG A 1 246 ? -23.186 9.725 18.147 1.00 89.81 246 ARG A CA 1
ATOM 1874 C C . ARG A 1 246 ? -24.439 8.919 18.463 1.00 89.81 246 ARG A C 1
ATOM 1876 O O . ARG A 1 246 ? -25.328 8.869 17.621 1.00 89.81 246 ARG A O 1
ATOM 1883 N N . SER A 1 247 ? -24.513 8.282 19.628 1.00 90.19 247 SER A N 1
ATOM 1884 C CA . SER A 1 247 ? -25.681 7.496 20.033 1.00 90.19 247 SER A CA 1
ATOM 1885 C C . SER A 1 247 ? -25.837 7.479 21.550 1.00 90.19 247 SER A C 1
ATOM 1887 O O . SER A 1 247 ? -24.880 7.668 22.291 1.00 90.19 247 SER A O 1
ATOM 1889 N N . LYS A 1 248 ? -27.066 7.239 22.011 1.00 87.81 248 LYS A N 1
ATOM 1890 C CA . LYS A 1 248 ? -27.375 6.959 23.422 1.00 87.81 248 LYS A CA 1
ATOM 1891 C C . LYS A 1 248 ? -27.533 5.462 23.703 1.00 87.81 248 LYS A C 1
ATOM 1893 O O . LYS A 1 248 ? -27.711 5.085 24.857 1.00 87.81 248 LYS A O 1
ATOM 1898 N N . GLN A 1 249 ? -27.519 4.620 22.670 1.00 91.50 249 GLN A N 1
ATOM 1899 C CA . GLN A 1 249 ? -27.696 3.180 22.805 1.00 91.50 249 GLN A CA 1
ATOM 1900 C C . GLN A 1 249 ? -26.347 2.503 23.064 1.00 91.50 249 GLN A C 1
ATOM 1902 O O . GLN A 1 249 ? -25.429 2.590 22.253 1.00 91.50 249 GLN A O 1
ATOM 1907 N N . GLU A 1 250 ? -26.241 1.805 24.196 1.00 91.12 250 GLU A N 1
ATOM 1908 C CA . GLU A 1 250 ? -25.026 1.091 24.619 1.00 91.12 250 GLU A CA 1
ATOM 1909 C C . GLU A 1 250 ? -24.549 0.074 23.575 1.00 91.12 250 GLU A C 1
ATOM 1911 O O . GLU A 1 250 ? -23.353 -0.014 23.314 1.00 91.12 250 GLU A O 1
ATOM 1916 N N . GLU A 1 251 ? -25.473 -0.655 22.945 1.00 91.06 251 GLU A N 1
ATOM 1917 C CA . GLU A 1 251 ? -25.144 -1.643 21.914 1.00 91.06 251 GLU A CA 1
ATOM 1918 C C . GLU A 1 251 ? -24.507 -0.983 20.682 1.00 91.06 251 GLU A C 1
ATOM 1920 O O . GLU A 1 251 ? -23.419 -1.380 20.266 1.00 91.06 251 GLU A O 1
ATOM 1925 N N . GLU A 1 252 ? -25.114 0.081 20.149 1.00 92.69 252 GLU A N 1
ATOM 1926 C CA . GLU A 1 252 ? -24.565 0.823 19.007 1.00 92.69 252 GLU A CA 1
ATOM 1927 C C . GLU A 1 252 ? -23.188 1.421 19.326 1.00 92.69 252 GLU A C 1
ATOM 1929 O O . GLU A 1 252 ? -22.248 1.293 18.537 1.00 92.69 252 GLU A O 1
ATOM 1934 N N . LEU A 1 253 ? -23.039 2.034 20.506 1.00 95.00 253 LEU A N 1
ATOM 1935 C CA . LEU A 1 253 ? -21.763 2.586 20.966 1.00 95.00 253 LEU A CA 1
ATOM 1936 C C . LEU A 1 253 ? -20.688 1.501 21.112 1.00 95.00 253 LEU A C 1
ATOM 1938 O O . LEU A 1 253 ? -19.526 1.733 20.776 1.00 95.00 253 LEU A O 1
ATOM 1942 N N . SER A 1 254 ? -21.069 0.310 21.571 1.00 95.25 254 SER A N 1
ATOM 1943 C CA . SER A 1 254 ? -20.174 -0.837 21.726 1.00 95.25 254 SER A CA 1
ATOM 1944 C C . SER A 1 254 ? -19.654 -1.319 20.370 1.00 95.25 254 SER A C 1
ATOM 1946 O O . SER A 1 254 ? -18.448 -1.495 20.192 1.00 95.25 254 SER A O 1
ATOM 1948 N N . ILE A 1 255 ? -20.531 -1.421 19.367 1.00 95.06 255 ILE A N 1
ATOM 1949 C CA . ILE A 1 255 ? -20.148 -1.764 17.990 1.00 95.06 255 ILE A CA 1
ATOM 1950 C C . ILE A 1 255 ? -19.213 -0.699 17.403 1.00 95.06 255 ILE A C 1
ATOM 1952 O O . ILE A 1 255 ? -18.180 -1.038 16.821 1.00 95.06 255 ILE A O 1
ATOM 1956 N N . LEU A 1 256 ? -19.530 0.588 17.582 1.00 94.44 256 LEU A N 1
ATOM 1957 C CA . LEU A 1 256 ? -18.689 1.691 17.107 1.00 94.44 256 LEU A CA 1
ATOM 1958 C C . LEU A 1 256 ? -17.301 1.684 17.762 1.00 94.44 256 LEU A C 1
ATOM 1960 O O . LEU A 1 256 ? -16.297 1.869 17.070 1.00 94.44 256 LEU A O 1
ATOM 1964 N N . LEU A 1 257 ? -17.230 1.417 19.069 1.00 95.12 257 LEU A N 1
ATOM 1965 C CA . LEU A 1 257 ? -15.973 1.253 19.795 1.00 95.12 257 LEU A CA 1
ATOM 1966 C C . LEU A 1 257 ? -15.162 0.081 19.235 1.00 95.12 257 LEU A C 1
ATOM 1968 O O . LEU A 1 257 ? -13.973 0.235 18.963 1.00 95.12 257 LEU A O 1
ATOM 1972 N N . GLY A 1 258 ? -15.797 -1.072 19.014 1.00 94.81 258 GLY A N 1
ATOM 1973 C CA . GLY A 1 258 ? -15.142 -2.232 18.412 1.00 94.81 258 GLY A CA 1
ATOM 1974 C C . GLY A 1 258 ? -14.587 -1.926 17.025 1.00 94.81 258 GLY A C 1
ATOM 1975 O O . GLY A 1 258 ? -13.433 -2.236 16.746 1.00 94.81 258 GLY A O 1
ATOM 1976 N N . ALA A 1 259 ? -15.365 -1.262 16.168 1.00 93.19 259 ALA A N 1
ATOM 1977 C CA . ALA A 1 259 ? -14.918 -0.883 14.831 1.00 93.19 259 ALA A CA 1
ATOM 1978 C C . ALA A 1 259 ? -13.726 0.086 14.882 1.00 93.19 259 ALA A C 1
ATOM 1980 O O . ALA A 1 259 ? -12.773 -0.073 14.120 1.00 93.19 259 ALA A O 1
ATOM 1981 N N . TYR A 1 260 ? -13.742 1.052 15.801 1.00 93.06 260 TYR A N 1
ATOM 1982 C CA . TYR A 1 260 ? -12.621 1.964 16.010 1.00 93.06 260 TYR A CA 1
ATOM 1983 C C . TYR A 1 260 ? -11.360 1.230 16.488 1.00 93.06 260 TYR A C 1
ATOM 1985 O O . TYR A 1 260 ? -10.287 1.397 15.911 1.00 93.06 260 TYR A O 1
ATOM 1993 N N . LEU A 1 261 ? -11.482 0.355 17.488 1.00 92.75 261 LEU A N 1
ATOM 1994 C CA . LEU A 1 261 ? -10.339 -0.392 18.010 1.00 92.75 261 LEU A CA 1
ATOM 1995 C C . LEU A 1 261 ? -9.780 -1.381 16.978 1.00 92.75 261 LEU A C 1
ATOM 1997 O O . LEU A 1 261 ? -8.566 -1.488 16.852 1.00 92.75 261 LEU A O 1
ATOM 2001 N N . ILE A 1 262 ? -10.622 -2.041 16.174 1.00 91.38 262 ILE A N 1
ATOM 2002 C CA . ILE A 1 262 ? -10.150 -2.924 15.092 1.00 91.38 262 ILE A CA 1
ATOM 2003 C C . ILE A 1 262 ? -9.319 -2.131 14.076 1.00 91.38 262 ILE A C 1
ATOM 2005 O O . ILE A 1 262 ? -8.334 -2.652 13.561 1.00 91.38 262 ILE A O 1
ATOM 2009 N N . GLN A 1 263 ? -9.701 -0.885 13.782 1.00 87.38 263 GLN A N 1
ATOM 2010 C CA . GLN A 1 263 ? -8.915 -0.011 12.911 1.00 87.38 263 GLN A CA 1
ATOM 2011 C C . GLN A 1 263 ? -7.568 0.361 13.531 1.00 87.38 263 GLN A C 1
ATOM 2013 O O . GLN A 1 263 ? -6.578 0.458 12.815 1.00 87.38 263 GLN A O 1
ATOM 2018 N N . LEU A 1 264 ? -7.558 0.614 14.837 1.00 87.62 264 LEU A N 1
ATOM 2019 C CA . LEU A 1 264 ? -6.396 1.138 15.537 1.00 87.62 264 LEU A CA 1
ATOM 2020 C C . LEU A 1 264 ? -5.349 0.062 15.836 1.00 87.62 264 LEU A C 1
ATOM 2022 O O . LEU A 1 264 ? -4.164 0.286 15.619 1.00 87.62 264 LEU A O 1
ATOM 2026 N N . VAL A 1 265 ? -5.786 -1.086 16.358 1.00 87.06 265 VAL A N 1
ATOM 2027 C CA . VAL A 1 265 ? -4.899 -2.132 16.897 1.00 87.06 265 VAL A CA 1
ATOM 2028 C C . VAL A 1 265 ? -5.000 -3.462 16.146 1.00 87.06 265 VAL A C 1
ATOM 2030 O O . VAL A 1 265 ? -4.273 -4.405 16.447 1.00 87.06 265 VAL A O 1
ATOM 2033 N N . GLY A 1 266 ? -5.903 -3.555 15.170 1.00 86.81 266 GLY A N 1
ATOM 2034 C CA . GLY A 1 266 ? -6.174 -4.779 14.427 1.00 86.81 266 GLY A CA 1
ATOM 2035 C C . GLY A 1 266 ? -7.217 -5.691 15.094 1.00 86.81 266 GLY A C 1
ATOM 2036 O O . GLY A 1 266 ? -7.488 -5.603 16.294 1.00 86.81 266 GLY A O 1
ATOM 2037 N N . PRO A 1 267 ? -7.836 -6.599 14.318 1.00 89.69 267 PRO A N 1
ATOM 2038 C CA . PRO A 1 267 ? -8.957 -7.419 14.779 1.00 89.69 267 PRO A CA 1
ATOM 2039 C C . PRO A 1 267 ? -8.597 -8.410 15.887 1.00 89.69 267 PRO A C 1
ATOM 2041 O O . PRO A 1 267 ? -9.414 -8.670 16.771 1.00 89.69 267 PRO A O 1
ATOM 2044 N N . GLU A 1 268 ? -7.385 -8.957 15.858 1.00 86.88 268 GLU A N 1
ATOM 2045 C CA . GLU A 1 268 ? -6.983 -10.009 16.793 1.00 86.88 268 GLU A CA 1
ATOM 2046 C C . GLU A 1 268 ? -6.651 -9.463 18.171 1.00 86.88 268 GLU A C 1
ATOM 2048 O O . GLU A 1 268 ? -7.078 -10.042 19.168 1.00 86.88 268 GLU A O 1
ATOM 2053 N N . VAL A 1 269 ? -6.018 -8.292 18.242 1.00 90.00 269 VAL A N 1
ATOM 2054 C CA . VAL A 1 269 ? -5.799 -7.603 19.516 1.00 90.00 269 VAL A CA 1
ATOM 2055 C C . VAL A 1 269 ? -7.138 -7.308 20.192 1.00 90.00 269 VAL A C 1
ATOM 2057 O O . VAL A 1 269 ? -7.304 -7.602 21.377 1.00 90.00 269 VAL A O 1
ATOM 2060 N N . VAL A 1 270 ? -8.136 -6.821 19.444 1.00 93.75 270 VAL A N 1
ATOM 2061 C CA . VAL A 1 270 ? -9.483 -6.578 19.990 1.00 93.75 270 VAL A CA 1
ATOM 2062 C C . VAL A 1 270 ? -10.131 -7.877 20.457 1.00 93.75 270 VAL A C 1
ATOM 2064 O O . VAL A 1 270 ? -10.624 -7.952 21.580 1.00 93.75 270 VAL A O 1
ATOM 2067 N N . LYS A 1 271 ? -10.104 -8.926 19.634 1.00 94.38 271 LYS A N 1
ATOM 2068 C CA . LYS A 1 271 ? -10.689 -10.232 19.967 1.00 94.38 271 LYS A CA 1
ATOM 2069 C C . LYS A 1 271 ? -10.055 -10.857 21.209 1.00 94.38 271 LYS A C 1
ATOM 2071 O O . LYS A 1 271 ? -10.779 -11.371 22.064 1.00 94.38 271 LYS A O 1
ATOM 2076 N N . GLN A 1 272 ? -8.731 -10.816 21.329 1.00 93.06 272 GLN A N 1
ATOM 2077 C CA . GLN A 1 272 ? -8.017 -11.310 22.505 1.00 93.06 272 GLN A CA 1
ATOM 2078 C C . GLN A 1 272 ? -8.324 -10.457 23.740 1.00 93.06 272 GLN A C 1
ATOM 2080 O O . GLN A 1 272 ? -8.586 -11.011 24.806 1.00 93.06 272 GLN A O 1
ATOM 2085 N N . SER A 1 273 ? -8.400 -9.134 23.589 1.00 94.50 273 SER A N 1
ATOM 2086 C CA . SER A 1 273 ? -8.704 -8.213 24.689 1.00 94.50 273 SER A CA 1
ATOM 2087 C C . SER A 1 273 ? -10.137 -8.372 25.209 1.00 94.50 273 SER A C 1
ATOM 2089 O O . SER A 1 273 ? -10.351 -8.436 26.419 1.00 94.50 273 SER A O 1
ATOM 2091 N N . VAL A 1 274 ? -11.122 -8.532 24.316 1.00 95.50 274 VAL A N 1
ATOM 2092 C CA . VAL A 1 274 ? -12.514 -8.840 24.690 1.00 95.50 274 VAL A CA 1
ATOM 2093 C C . VAL A 1 274 ? -12.585 -10.166 25.451 1.00 95.50 274 VAL A C 1
ATOM 2095 O O . VAL A 1 274 ? -13.239 -10.250 26.491 1.00 95.50 274 VAL A O 1
ATOM 2098 N N . ARG A 1 275 ? -11.876 -11.200 24.977 1.00 94.06 275 ARG A N 1
ATOM 2099 C CA . ARG A 1 275 ? -11.807 -12.501 25.664 1.00 94.06 275 ARG A CA 1
ATOM 2100 C C . ARG A 1 275 ? -11.169 -12.392 27.048 1.00 94.06 275 ARG A C 1
ATOM 2102 O O . ARG A 1 275 ? -11.691 -12.989 27.984 1.00 94.06 275 ARG A O 1
ATOM 2109 N N . ALA A 1 276 ? -10.078 -11.639 27.175 1.00 93.19 276 ALA A N 1
ATOM 2110 C CA . ALA A 1 276 ? -9.348 -11.468 28.428 1.00 93.19 276 ALA A CA 1
ATOM 2111 C C . ALA A 1 276 ? -10.169 -10.720 29.490 1.00 93.19 276 ALA A C 1
ATOM 2113 O O . ALA A 1 276 ? -10.161 -11.104 30.657 1.00 93.19 276 ALA A O 1
ATOM 2114 N N . LEU A 1 277 ? -10.911 -9.681 29.094 1.00 93.12 277 LEU A N 1
ATOM 2115 C CA . LEU A 1 277 ? -11.766 -8.922 30.013 1.00 93.12 277 LEU A CA 1
ATOM 2116 C C . LEU A 1 277 ? -13.054 -9.670 30.381 1.00 93.12 277 LEU A C 1
ATOM 2118 O O . LEU A 1 277 ? -13.592 -9.476 31.477 1.00 93.12 277 LEU A O 1
ATOM 2122 N N . GLY A 1 278 ? -13.532 -10.544 29.491 1.00 90.69 278 GLY A N 1
ATOM 2123 C CA . GLY A 1 278 ? -14.580 -11.517 29.774 1.00 90.69 278 GLY A CA 1
ATOM 2124 C C . GLY A 1 278 ? -15.849 -10.885 30.349 1.00 90.69 278 GLY A C 1
ATOM 2125 O O . GLY A 1 278 ? -16.430 -9.972 29.766 1.00 90.69 278 GLY A O 1
ATOM 2126 N N . SER A 1 279 ? -16.304 -11.381 31.503 1.00 89.12 279 SER A N 1
ATOM 2127 C CA . SER A 1 279 ? -17.530 -10.915 32.169 1.00 89.12 279 SER A CA 1
ATOM 2128 C C . SER A 1 279 ? -17.458 -9.481 32.698 1.00 89.12 279 SER A C 1
ATOM 2130 O O . SER A 1 279 ? -18.504 -8.869 32.897 1.00 89.12 279 SER A O 1
ATOM 2132 N N . THR A 1 280 ? -16.261 -8.924 32.896 1.00 90.25 280 THR A N 1
ATOM 2133 C CA . THR A 1 280 ? -16.062 -7.578 33.466 1.00 90.25 280 THR A CA 1
ATOM 2134 C C . THR A 1 280 ? -16.678 -6.484 32.595 1.00 90.25 280 THR A C 1
ATOM 2136 O O . THR A 1 280 ? -17.145 -5.466 33.100 1.00 90.25 280 THR A O 1
ATOM 2139 N N . ILE A 1 281 ? -16.716 -6.712 31.282 1.00 92.50 281 ILE A N 1
ATOM 2140 C CA . ILE A 1 281 ? -17.209 -5.754 30.287 1.00 92.50 281 ILE A CA 1
ATOM 2141 C C . ILE A 1 281 ? -18.585 -6.117 29.720 1.00 92.50 281 ILE A C 1
ATOM 2143 O O . ILE A 1 281 ? -19.112 -5.383 28.887 1.00 92.50 281 ILE A O 1
ATOM 2147 N N . LYS A 1 282 ? -19.197 -7.221 30.167 1.00 91.06 282 LYS A N 1
ATOM 2148 C CA . LYS A 1 282 ? -20.506 -7.648 29.660 1.00 91.06 282 LYS A CA 1
ATOM 2149 C C . LYS A 1 282 ? -21.641 -6.750 30.145 1.00 91.06 282 LYS A C 1
ATOM 2151 O O . LYS A 1 282 ? -21.633 -6.250 31.279 1.00 91.06 282 LYS A O 1
ATOM 2156 N N . SER A 1 283 ? -22.649 -6.601 29.295 1.00 82.88 283 SER A N 1
ATOM 2157 C CA . SER A 1 283 ? -23.943 -6.028 29.649 1.00 82.88 283 SER A CA 1
ATOM 2158 C C . SER A 1 283 ? -24.589 -6.855 30.756 1.00 82.88 283 SER A C 1
ATOM 2160 O O . SER A 1 283 ? -24.590 -8.086 30.721 1.00 82.88 283 SER A O 1
ATOM 2162 N N . THR A 1 284 ? -25.097 -6.179 31.784 1.00 74.88 284 THR A N 1
ATOM 2163 C CA . THR A 1 284 ? -25.886 -6.843 32.822 1.00 74.88 284 THR A CA 1
ATOM 2164 C C . THR A 1 284 ? -27.250 -7.179 32.208 1.00 74.88 284 THR A C 1
ATOM 2166 O O . THR A 1 284 ? -27.836 -6.284 31.595 1.00 74.88 284 THR A O 1
ATOM 2169 N N . PRO A 1 285 ? -27.764 -8.417 32.314 1.00 61.44 285 PRO A N 1
ATOM 2170 C CA . PRO A 1 285 ? -29.096 -8.727 31.805 1.00 61.44 285 PRO A CA 1
ATOM 2171 C C . PRO A 1 285 ? -30.134 -7.849 32.514 1.00 61.44 285 PRO A C 1
ATOM 2173 O O . PRO A 1 285 ? -30.107 -7.723 33.740 1.00 61.44 285 PRO A O 1
ATOM 2176 N N . VAL A 1 286 ? -31.022 -7.218 31.741 1.00 56.53 286 VAL A N 1
ATOM 2177 C CA . VAL A 1 286 ? -32.189 -6.512 32.284 1.00 56.53 286 VAL A CA 1
ATOM 2178 C C . VAL A 1 286 ? -33.093 -7.575 32.926 1.00 56.53 286 VAL A C 1
ATOM 2180 O O . VAL A 1 286 ? -33.449 -8.526 32.228 1.00 56.53 286 VAL A O 1
ATOM 2183 N N . PRO A 1 287 ? -33.432 -7.480 34.226 1.00 50.94 287 PRO A N 1
ATOM 2184 C CA . PRO A 1 287 ? -34.395 -8.386 34.841 1.00 50.94 287 PRO A CA 1
ATOM 2185 C C . PRO A 1 287 ? -35.745 -8.269 34.127 1.00 50.94 287 PRO A C 1
ATOM 2187 O O . PRO A 1 287 ? -36.185 -7.159 33.824 1.00 50.94 287 PRO A O 1
ATOM 2190 N N . ASP A 1 288 ? -36.385 -9.404 33.852 1.00 55.03 288 ASP A N 1
ATOM 2191 C CA . ASP A 1 288 ? -37.738 -9.445 33.296 1.00 55.03 288 ASP A CA 1
ATOM 2192 C C . ASP A 1 288 ? -38.696 -8.706 34.257 1.00 55.03 288 ASP A C 1
ATOM 2194 O O . ASP A 1 288 ? -38.716 -9.050 35.442 1.00 55.03 288 ASP A O 1
ATOM 2198 N N . PRO A 1 289 ? -39.479 -7.699 33.815 1.00 57.81 289 PRO A N 1
ATOM 2199 C CA . PRO A 1 289 ? -40.402 -6.956 34.682 1.00 57.81 289 PRO A CA 1
ATOM 2200 C C . PRO A 1 289 ? -41.518 -7.801 35.325 1.00 57.81 289 PRO A C 1
ATOM 2202 O O . PRO A 1 289 ? -42.363 -7.246 36.025 1.00 57.81 289 PRO A O 1
ATOM 2205 N N . LEU A 1 290 ? -41.567 -9.109 35.052 1.00 56.31 290 LEU A N 1
ATOM 2206 C CA . LEU A 1 290 ? -42.596 -10.045 35.507 1.00 56.31 290 LEU A CA 1
ATOM 2207 C C . LEU A 1 290 ? -42.093 -11.109 36.508 1.00 56.31 290 LEU A C 1
ATOM 2209 O O . LEU A 1 290 ? -42.729 -12.157 36.631 1.00 56.31 290 LEU A O 1
ATOM 2213 N N . GLN A 1 291 ? -41.000 -10.854 37.238 1.00 43.28 291 GLN A N 1
ATOM 2214 C CA . GLN A 1 291 ? -40.604 -11.650 38.417 1.00 43.28 291 GLN A CA 1
ATOM 2215 C C . GLN A 1 291 ? -40.753 -10.876 39.725 1.00 43.28 291 GLN A C 1
ATOM 2217 O O . GLN A 1 291 ? -40.288 -9.716 39.785 1.00 43.28 291 GLN A O 1
#

Nearest PDB structures (foldseek):
  6sqg-assembly1_C  TM=2.804E-01  e=5.115E+00  Organic Lake phycodnavirus
  8j9t-assembly1_B  TM=2.680E-01  e=5.364E+00  Salmonella enterica subsp. enterica serovar Typhi str. CT18

Radius of gyration: 26.49 Å; Cα contacts (8 Å, |Δi|>4): 247; chains: 1; bounding box: 71×58×76 Å

Foldseek 3Di:
DPLVVLVVVVVVVVVVLVVVVVVVVVVVVPDPDVVVVQLVCLVVLVSVVLVVLVVVLSCCLNPPDQDPPVCNLVSVLLSLLLSLLLVVLLVVVCVVCVRHSNCLVVQPLSVVSSVQSSVQLNVLLVVCVVVVPQVVPDVSSVVSSVCSNVVSVVQLCDFPDWDQDPNDTDGDHSVVVSVVSVVVVCVVVCVVLLVVLLVLLLVLLVQFFCVQCLPQLVVQLVVVDPDDDPVNVVVSVVVLVVLVVPDPDRSSSSSVSSSVSCVVRNSVSSNVSSVVCDPRGGDDDDPDPPD

Sequence (291 aa):
MTNFEIAAAAVFAFLIGLWLFLVSMRRWHGMTDIDDLSMHKGLVGAATLTAIVLLGMVGVLVFTPQPPLAERDVFIGVAFVSLLSGLVGFTEIAQRYQDRPVHLITDSPALLYIYLNIASGIGAYGLVLAFKLFNNTAHGEVYQVLFASFGAVTFFRSSFFTARVNGVDVDIGPATLLKGLLTLTDQSINRWQGAARADLAAKLMKDIAFSKAKGSLTALCLTTMQYITKEQQADVATAIQQLEARSKQEEELSILLGAYLIQLVGPEVVKQSVRALGSTIKSTPVPDPLQ

Solvent-accessible surface area (backbone atoms only — not comparable to full-atom values): 15709 Å² total; per-residue (Å²): 131,55,76,64,54,55,50,49,51,51,52,50,53,47,51,50,52,50,47,55,49,49,54,55,56,60,57,53,80,76,64,93,55,74,66,66,53,54,60,49,48,33,54,49,44,53,51,47,51,52,48,48,53,53,47,51,48,50,45,52,72,68,71,45,82,78,56,61,82,89,49,42,62,58,52,53,41,46,47,55,13,32,54,51,10,29,50,51,35,46,51,58,52,40,70,73,38,68,94,54,48,64,56,46,84,72,35,66,51,47,46,50,49,25,48,52,30,19,51,39,6,39,52,34,35,53,50,35,59,76,68,51,53,48,70,92,42,91,68,19,69,60,53,37,33,52,48,12,17,55,46,30,53,53,53,42,67,34,61,82,44,73,46,74,56,96,88,41,80,39,66,45,40,56,27,46,57,55,53,51,42,51,50,52,32,49,54,55,51,47,53,52,50,49,52,55,38,46,58,49,11,46,64,70,29,57,67,30,24,26,90,52,26,64,59,57,46,48,51,49,43,55,66,72,44,94,79,76,53,76,64,58,55,52,51,50,54,53,52,53,56,56,48,59,74,73,49,91,49,46,64,62,42,15,26,52,51,34,32,50,44,31,71,74,64,32,61,62,48,47,52,52,38,52,60,72,50,44,76,76,24,39,51,76,82,81,76,67,95,87,116

Organism: NCBI:txid2802395

Mean predicted aligned error: 13.45 Å